Protein AF-A0A9W4DVR1-F1 (afdb_monomer)

Foldseek 3Di:
DPPPPADPPDDPDDDDDDDDDDDDDDDDDDDDPPDPPPPPPPQPDDVLQLQLCRVPVNAQLDDPPPCFGGSNRDRQVLCVVLPVVVAPNHRSNGDSLSNVVSVLSSCVPPNPSSNVPSCVVVVRDDLQFRKDQDADPDALQVVCVVLVADVGSVVQCVQCCVQQPDDRRPDDGSGMTGGD

Solvent-accessible surface area (backbone atoms only — not comparable to full-atom values): 11093 Å² total; per-residue (Å²): 134,81,78,85,75,60,51,80,93,69,83,85,78,79,84,88,83,82,80,84,87,82,88,80,90,88,86,88,90,78,95,65,90,75,69,80,75,77,72,79,75,76,72,61,85,43,75,65,51,55,43,9,38,64,56,40,73,53,34,37,59,39,68,87,80,79,70,37,22,10,18,74,48,39,37,59,70,54,40,52,76,54,53,34,62,84,72,23,96,46,49,31,74,27,56,66,69,57,44,47,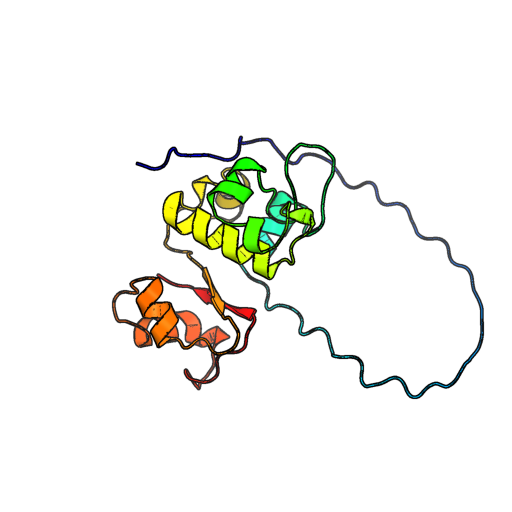56,30,47,47,54,45,36,76,76,57,32,43,64,54,43,63,64,51,24,58,77,70,70,46,82,54,65,80,68,37,60,45,68,37,50,86,88,58,47,53,57,58,52,20,57,77,72,62,25,74,72,33,31,64,43,41,43,66,72,27,34,91,78,53,50,94,48,79,88,60,69,52,60,50,43,68,36,59,48,91

pLDDT: mean 78.14, std 20.46, range [32.34, 98.56]

Organism: NCBI:txid887465

Mean predicted aligned error: 13.41 Å

Secondary structure (DSSP, 8-state):
-----PPP---------PPPP-------------------------HHHHHHHHHHTT-TT---SSSEETTTTEEHHHHHHTTGGGT-SSGGGS-HHHHHHHHHHHHHHHGGGGSTTHHHHHT--SGGG-EEEPPTT--HHHHHHHTT-TTHHHHHHHHHHHHH-S-TT-PPTT-EEE--

Radius of gyration: 19.18 Å; Cα contacts (8 Å, |Δi|>4): 239; chains: 1; bounding box: 43×40×58 Å

Structure (mmCIF, N/CA/C/O backbone):
data_AF-A0A9W4DVR1-F1
#
_entry.id   AF-A0A9W4DVR1-F1
#
loop_
_atom_site.group_PDB
_atom_site.id
_atom_site.type_symbol
_atom_site.label_atom_id
_atom_site.label_alt_id
_atom_site.label_comp_id
_atom_site.label_asym_id
_atom_site.label_entity_id
_atom_site.label_seq_id
_atom_site.pdbx_PDB_ins_code
_atom_site.Cartn_x
_atom_site.Cartn_y
_atom_site.Cartn_z
_atom_site.occupancy
_atom_site.B_iso_or_equiv
_atom_site.auth_seq_id
_atom_site.auth_comp_id
_atom_site.auth_asym_id
_atom_site.auth_atom_id
_atom_site.pdbx_PDB_model_num
ATOM 1 N N . MET A 1 1 ? 13.516 -1.633 18.749 1.00 35.53 1 MET A N 1
ATOM 2 C CA . MET A 1 1 ? 13.546 -0.635 17.660 1.00 35.53 1 MET A CA 1
ATOM 3 C C . MET A 1 1 ? 13.962 -1.368 16.401 1.00 35.53 1 MET A C 1
ATOM 5 O O . MET A 1 1 ? 15.109 -1.786 16.324 1.00 35.53 1 MET A O 1
ATOM 9 N N . LEU A 1 2 ? 13.028 -1.629 15.485 1.00 41.34 2 LEU A N 1
ATOM 10 C CA . LEU A 1 2 ? 13.387 -2.109 14.149 1.00 41.34 2 LEU A CA 1
ATOM 11 C C . LEU A 1 2 ? 14.105 -0.961 13.424 1.00 41.34 2 LEU A C 1
ATOM 13 O O . LEU A 1 2 ? 13.645 0.178 13.540 1.00 41.34 2 LEU A O 1
ATOM 17 N N . PRO A 1 3 ? 15.239 -1.206 12.748 1.00 38.53 3 PRO A N 1
ATOM 18 C CA . PRO A 1 3 ? 15.906 -0.158 11.991 1.00 38.53 3 PRO A CA 1
ATOM 19 C C . PRO A 1 3 ? 14.955 0.361 10.909 1.00 38.53 3 PRO A C 1
ATOM 21 O O . PRO A 1 3 ? 14.265 -0.418 10.249 1.00 38.53 3 PRO A O 1
ATOM 24 N N . LEU A 1 4 ? 14.913 1.683 10.744 1.00 46.81 4 LEU A N 1
ATOM 25 C CA . LEU A 1 4 ? 14.188 2.329 9.659 1.00 46.81 4 LEU A CA 1
ATOM 26 C C . LEU A 1 4 ? 14.896 1.965 8.349 1.00 46.81 4 LEU A C 1
ATOM 28 O O . LEU A 1 4 ? 15.866 2.605 7.951 1.00 46.81 4 LEU A O 1
ATOM 32 N N . VAL A 1 5 ? 14.457 0.884 7.713 1.00 54.38 5 VAL A N 1
ATOM 33 C CA . VAL A 1 5 ? 14.892 0.542 6.362 1.00 54.38 5 VAL A CA 1
ATOM 34 C C . VAL A 1 5 ? 14.049 1.367 5.401 1.00 54.38 5 VAL A C 1
ATOM 36 O O . VAL A 1 5 ? 13.049 0.889 4.869 1.00 54.38 5 VAL A O 1
ATOM 39 N N . THR A 1 6 ? 14.407 2.641 5.263 1.00 52.16 6 THR A N 1
ATOM 40 C CA . THR A 1 6 ? 13.830 3.518 4.246 1.00 52.16 6 THR A CA 1
ATOM 41 C C . THR A 1 6 ? 14.304 3.019 2.887 1.00 52.16 6 THR A C 1
ATOM 43 O O . THR A 1 6 ? 15.507 2.828 2.691 1.00 52.16 6 THR A O 1
ATOM 46 N N . GLN A 1 7 ? 13.385 2.812 1.945 1.00 56.50 7 GLN A N 1
ATOM 47 C CA . GLN A 1 7 ? 13.778 2.635 0.549 1.00 56.50 7 GLN A CA 1
ATOM 48 C C . GLN A 1 7 ? 14.610 3.860 0.129 1.00 56.50 7 GLN A C 1
ATOM 50 O O . GLN A 1 7 ? 14.207 4.991 0.426 1.00 56.50 7 GLN A O 1
ATOM 55 N N . PRO A 1 8 ? 15.790 3.683 -0.494 1.00 48.94 8 PRO A N 1
ATOM 56 C CA . PRO A 1 8 ? 16.558 4.825 -0.961 1.00 48.94 8 PRO A CA 1
ATOM 57 C C . PRO A 1 8 ? 15.700 5.622 -1.949 1.00 48.94 8 PRO A C 1
ATOM 59 O O . PRO A 1 8 ? 15.101 5.056 -2.860 1.00 48.94 8 PRO A O 1
ATOM 62 N N . ALA A 1 9 ? 15.597 6.932 -1.729 1.00 44.50 9 ALA A N 1
ATOM 63 C CA . ALA A 1 9 ? 14.805 7.820 -2.567 1.00 44.50 9 ALA A CA 1
ATOM 64 C C . ALA A 1 9 ? 15.509 8.021 -3.919 1.00 44.50 9 ALA A C 1
ATOM 66 O O . ALA A 1 9 ? 16.243 8.991 -4.084 1.00 44.50 9 ALA A O 1
ATOM 67 N N . GLU A 1 10 ? 15.298 7.117 -4.874 1.00 47.66 10 GLU A N 1
ATOM 68 C CA . GLU A 1 10 ? 15.797 7.268 -6.243 1.00 47.66 10 GLU A CA 1
ATOM 69 C C . GLU A 1 10 ? 14.628 7.519 -7.209 1.00 47.66 10 GLU A C 1
ATOM 71 O O . GLU A 1 10 ? 13.599 6.847 -7.178 1.00 47.66 10 GLU A O 1
ATOM 76 N N . ALA A 1 11 ? 14.776 8.542 -8.052 1.00 42.50 11 ALA A N 1
ATOM 77 C CA . ALA A 1 11 ? 13.745 9.039 -8.950 1.00 42.50 11 ALA A CA 1
ATOM 78 C C . ALA A 1 11 ? 13.495 8.082 -10.126 1.00 42.50 11 ALA A C 1
ATOM 80 O O . ALA A 1 11 ? 14.367 7.890 -10.974 1.00 42.50 11 ALA A O 1
ATOM 81 N N . ALA A 1 12 ? 12.269 7.569 -10.251 1.00 42.66 12 ALA A N 1
ATOM 82 C CA . ALA A 1 12 ? 11.789 6.964 -11.489 1.00 42.66 12 ALA A CA 1
ATOM 83 C C . ALA A 1 12 ? 11.695 8.041 -12.592 1.00 42.66 12 ALA A C 1
ATOM 85 O O . ALA A 1 12 ? 10.673 8.704 -12.771 1.00 42.66 12 ALA A O 1
ATOM 86 N N . GLN A 1 13 ? 12.791 8.255 -13.321 1.00 41.94 13 GLN A N 1
ATOM 87 C CA . GLN A 1 13 ? 12.807 9.001 -14.576 1.00 41.94 13 GLN A CA 1
ATOM 88 C C . GLN A 1 13 ? 13.049 8.030 -15.726 1.00 41.94 13 GLN A C 1
ATOM 90 O O . GLN A 1 13 ? 14.135 7.466 -15.829 1.00 41.94 13 GLN A O 1
ATOM 95 N N . SER A 1 14 ? 12.067 7.884 -16.620 1.00 41.88 14 SER A N 1
ATOM 96 C CA . SER A 1 14 ? 12.286 7.689 -18.060 1.00 41.88 14 SER A CA 1
ATOM 97 C C . SER A 1 14 ? 10.977 7.874 -18.830 1.00 41.88 14 SER A C 1
ATOM 99 O O . SER A 1 14 ? 9.953 7.271 -18.530 1.00 41.88 14 SER A O 1
ATOM 101 N N . THR A 1 15 ? 11.022 8.758 -19.822 1.00 39.31 15 THR A N 1
ATOM 102 C CA . THR A 1 15 ? 9.935 9.108 -20.744 1.00 39.31 15 THR A CA 1
ATOM 103 C C . THR A 1 15 ? 9.512 7.926 -21.628 1.00 39.31 15 THR A C 1
ATOM 105 O O . THR A 1 15 ? 10.394 7.256 -22.170 1.00 39.31 15 THR A O 1
ATOM 108 N N . PRO A 1 16 ? 8.209 7.706 -21.889 1.00 41.56 16 PRO A N 1
ATOM 109 C CA . PRO A 1 16 ? 7.776 6.670 -22.820 1.00 41.56 16 PRO A CA 1
ATOM 110 C C . PRO A 1 16 ? 7.876 7.141 -24.281 1.00 41.56 16 PRO A C 1
ATOM 112 O O . PRO A 1 16 ? 7.116 8.000 -24.730 1.00 41.56 16 PRO A O 1
ATOM 115 N N . THR A 1 17 ? 8.773 6.524 -25.055 1.00 36.34 17 THR A N 1
ATOM 116 C CA . THR A 1 17 ? 8.715 6.535 -26.527 1.00 36.34 17 THR A CA 1
ATOM 117 C C . THR A 1 17 ? 7.846 5.365 -26.982 1.00 36.34 17 THR A C 1
ATOM 119 O O . THR A 1 17 ? 8.200 4.204 -26.799 1.00 36.34 17 THR A O 1
ATOM 122 N N . ARG A 1 18 ? 6.691 5.674 -27.575 1.00 42.16 18 ARG A N 1
ATOM 123 C CA . ARG A 1 18 ? 5.733 4.699 -28.117 1.00 42.16 18 ARG A CA 1
ATOM 124 C C . ARG A 1 18 ? 6.206 4.157 -29.475 1.00 42.16 18 ARG A C 1
ATOM 126 O O . ARG A 1 18 ? 6.346 4.967 -30.392 1.00 42.16 18 ARG A O 1
ATOM 133 N N . PRO A 1 19 ? 6.316 2.835 -29.692 1.00 40.38 19 PRO A N 1
ATOM 134 C CA . PRO A 1 19 ? 6.272 2.279 -31.035 1.00 40.38 19 PRO A CA 1
ATOM 135 C C . PRO A 1 19 ? 4.824 1.975 -31.447 1.00 40.38 19 PRO A C 1
ATOM 137 O O . PRO A 1 19 ? 4.012 1.484 -30.663 1.00 40.38 19 PRO A O 1
ATOM 140 N N . ALA A 1 20 ? 4.498 2.312 -32.693 1.00 37.62 20 ALA A N 1
ATOM 141 C CA . ALA A 1 20 ? 3.241 1.980 -33.348 1.00 37.62 20 ALA A CA 1
ATOM 142 C C . ALA A 1 20 ? 3.206 0.488 -33.725 1.00 37.62 20 ALA A C 1
ATOM 144 O O . ALA A 1 20 ? 4.184 -0.046 -34.244 1.00 37.62 20 ALA A O 1
ATOM 145 N N . ALA A 1 21 ? 2.072 -0.168 -33.477 1.00 36.78 21 ALA A N 1
ATOM 146 C CA . ALA A 1 21 ? 1.815 -1.546 -33.881 1.00 36.78 21 ALA A CA 1
ATOM 147 C C . ALA A 1 21 ? 1.525 -1.639 -35.391 1.00 36.78 21 ALA A C 1
ATOM 149 O O . ALA A 1 21 ? 0.782 -0.821 -35.934 1.00 36.78 21 ALA A O 1
ATOM 150 N N . ALA A 1 22 ? 2.077 -2.663 -36.046 1.00 38.16 22 ALA A N 1
ATOM 151 C CA . ALA A 1 22 ? 1.727 -3.073 -37.403 1.00 38.16 22 ALA A CA 1
ATOM 152 C C . ALA A 1 22 ? 0.888 -4.364 -37.362 1.00 38.16 22 ALA A C 1
ATOM 154 O O . ALA A 1 22 ? 1.165 -5.276 -36.585 1.00 38.16 22 ALA A O 1
ATOM 155 N N . HIS A 1 23 ? -0.147 -4.414 -38.200 1.00 42.47 23 HIS A N 1
ATOM 156 C CA . HIS A 1 23 ? -1.072 -5.535 -38.376 1.00 42.47 23 HIS A CA 1
ATOM 157 C C . HIS A 1 23 ? -0.482 -6.668 -39.234 1.00 42.47 23 HIS A C 1
ATOM 159 O O . HIS A 1 23 ? 0.167 -6.372 -40.233 1.00 42.47 23 HIS A O 1
ATOM 165 N N . ALA A 1 24 ? -0.853 -7.928 -38.944 1.00 34.56 24 ALA A N 1
ATOM 166 C CA . ALA A 1 24 ? -1.237 -8.937 -39.950 1.00 34.56 24 ALA A CA 1
ATOM 167 C C . ALA A 1 24 ? -1.895 -10.200 -39.325 1.00 34.56 24 ALA A C 1
ATOM 169 O O . ALA A 1 24 ? -1.304 -10.852 -38.472 1.00 34.56 24 ALA A O 1
ATOM 170 N N . ALA A 1 25 ? -3.138 -10.474 -39.764 1.00 40.16 25 ALA A N 1
ATOM 171 C CA . ALA A 1 25 ? -3.804 -11.742 -40.166 1.00 40.16 25 ALA A CA 1
ATOM 172 C C . ALA A 1 25 ? -3.037 -13.096 -40.055 1.00 40.16 25 ALA A C 1
ATOM 174 O O . ALA A 1 25 ? -1.828 -13.103 -40.228 1.00 40.16 25 ALA A O 1
ATOM 175 N N . LEU A 1 26 ? -3.606 -14.316 -39.932 1.00 40.84 26 LEU A N 1
ATOM 176 C CA . LEU A 1 26 ? -4.943 -14.940 -40.103 1.00 40.84 26 LEU A CA 1
ATOM 177 C C . LEU A 1 26 ? -4.865 -16.408 -39.574 1.00 40.84 26 LEU A C 1
ATOM 179 O O . LEU A 1 26 ? -3.810 -17.026 -39.696 1.00 40.84 26 LEU A O 1
ATOM 183 N N . GLY A 1 27 ? -5.974 -17.006 -39.107 1.00 32.34 27 GLY A N 1
ATOM 184 C CA . GLY A 1 27 ? -6.109 -18.465 -38.893 1.00 32.34 27 GLY A CA 1
ATOM 185 C C . GLY A 1 27 ? -7.443 -18.878 -38.236 1.00 32.34 27 GLY A C 1
ATOM 186 O O . GLY A 1 27 ? -7.766 -18.377 -37.165 1.00 32.34 27 GLY A O 1
ATOM 187 N N . SER A 1 28 ? -8.235 -19.735 -38.900 1.00 49.28 28 SER A N 1
ATOM 188 C CA . SER A 1 28 ? -9.628 -20.129 -38.557 1.00 49.28 28 SER A CA 1
ATOM 189 C C . SER A 1 28 ? -9.729 -21.455 -37.744 1.00 49.28 28 SER A C 1
ATOM 191 O O . SER A 1 28 ? -8.699 -21.935 -37.278 1.00 49.28 28 SER A O 1
ATOM 193 N N . PRO A 1 29 ? -10.929 -22.030 -37.473 1.00 51.22 29 PRO A N 1
ATOM 194 C CA . PRO A 1 29 ? -11.464 -22.201 -36.123 1.00 51.22 29 PRO A CA 1
ATOM 195 C C . PRO A 1 29 ? -11.405 -23.652 -35.609 1.00 51.22 29 PRO A C 1
ATOM 197 O O . PRO A 1 29 ? -11.616 -24.610 -36.349 1.00 51.22 29 PRO A O 1
ATOM 200 N N . GLY A 1 30 ? -11.180 -23.808 -34.306 1.00 37.75 30 GLY A N 1
ATOM 201 C CA . GLY A 1 30 ? -11.389 -25.063 -33.589 1.00 37.75 30 GLY A CA 1
ATOM 202 C C . GLY A 1 30 ? -12.373 -24.831 -32.453 1.00 37.75 30 GLY A C 1
ATOM 203 O O . GLY A 1 30 ? -12.003 -24.252 -31.434 1.00 37.75 30 GLY A O 1
ATOM 204 N N . GLU A 1 31 ? -13.618 -25.259 -32.651 1.00 41.38 31 GLU A N 1
ATOM 205 C CA . GLU A 1 31 ? -14.658 -25.298 -31.625 1.00 41.38 31 GLU A CA 1
ATOM 206 C C . GLU A 1 31 ? -14.210 -26.205 -30.463 1.00 41.38 31 GLU A C 1
ATOM 208 O O . GLU A 1 31 ? -14.167 -27.429 -30.580 1.00 41.38 31 GLU A O 1
ATOM 213 N N . TYR A 1 32 ? -13.918 -25.596 -29.317 1.00 46.91 32 TYR A N 1
ATOM 214 C CA . TYR A 1 32 ? -13.955 -26.234 -28.004 1.00 46.91 32 TYR A CA 1
ATOM 215 C C . TYR A 1 32 ? -14.967 -25.441 -27.173 1.00 46.91 32 TYR A C 1
ATOM 217 O O . TYR A 1 32 ? -14.973 -24.210 -27.282 1.00 46.91 32 TYR A O 1
ATOM 225 N N . PRO A 1 33 ? -15.824 -26.069 -26.345 1.00 45.69 33 PRO A N 1
ATOM 226 C CA . PRO A 1 33 ? -16.663 -25.309 -25.435 1.00 45.69 33 PRO A CA 1
ATOM 227 C C . PRO A 1 33 ? -15.727 -24.631 -24.436 1.00 45.69 33 PRO A C 1
ATOM 229 O O . PRO A 1 33 ? -15.205 -25.263 -23.517 1.00 45.69 33 PRO A O 1
ATOM 232 N N . ALA A 1 34 ? -15.456 -23.349 -24.672 1.00 53.19 34 ALA A N 1
ATOM 233 C CA . ALA A 1 34 ? -14.703 -22.515 -23.763 1.00 53.19 34 ALA A CA 1
ATOM 234 C C . ALA A 1 34 ? -15.471 -22.499 -22.442 1.00 53.19 34 ALA A C 1
ATOM 236 O O . ALA A 1 34 ? -16.552 -21.913 -22.339 1.00 53.19 34 ALA A O 1
ATOM 237 N N . GLY A 1 35 ? -14.921 -23.200 -21.446 1.00 46.41 35 GLY A N 1
ATOM 238 C CA . GLY A 1 35 ? -15.326 -23.048 -20.060 1.00 46.41 35 GLY A CA 1
ATOM 239 C C . GLY A 1 35 ? -15.399 -21.558 -19.756 1.00 46.41 35 GLY A C 1
ATOM 240 O O . GLY A 1 35 ? -14.523 -20.803 -20.181 1.00 46.41 35 GLY A O 1
ATOM 241 N N . ALA A 1 36 ? -16.494 -21.149 -19.113 1.00 54.56 36 ALA A N 1
ATOM 242 C CA . ALA A 1 36 ? -16.789 -19.764 -18.794 1.00 54.56 36 ALA A CA 1
ATOM 243 C C . ALA A 1 36 ? -15.508 -19.048 -18.358 1.00 54.56 36 ALA A C 1
ATOM 245 O O . ALA A 1 36 ? -14.928 -19.391 -17.326 1.00 54.56 36 ALA A O 1
ATOM 246 N N . ALA A 1 37 ? -15.047 -18.098 -19.177 1.00 52.56 37 ALA A N 1
ATOM 247 C CA . ALA A 1 37 ? -13.935 -17.245 -18.812 1.00 52.56 37 ALA A CA 1
ATOM 248 C C . ALA A 1 37 ? -14.298 -16.626 -17.464 1.00 52.56 37 ALA A C 1
ATOM 250 O O . ALA A 1 37 ? -15.280 -15.881 -17.371 1.00 52.56 37 ALA A O 1
ATOM 251 N N . ALA A 1 38 ? -13.551 -16.987 -16.418 1.00 52.69 38 ALA A N 1
ATOM 252 C CA . ALA A 1 38 ? -13.606 -16.273 -15.160 1.00 52.69 38 ALA A CA 1
ATOM 253 C C . ALA A 1 38 ? -13.378 -14.809 -15.522 1.00 52.69 38 ALA A C 1
ATOM 255 O O . ALA A 1 38 ? -12.302 -14.441 -15.999 1.00 52.69 38 ALA A O 1
ATOM 256 N N . ARG A 1 39 ? -14.430 -13.990 -15.419 1.00 45.28 39 ARG A N 1
ATOM 257 C CA . ARG A 1 39 ? -14.275 -12.559 -15.632 1.00 45.28 39 ARG A CA 1
ATOM 258 C C . ARG A 1 39 ? -13.248 -12.110 -14.611 1.00 45.28 39 ARG A C 1
ATOM 260 O O . ARG A 1 39 ? -13.460 -12.319 -13.418 1.00 45.28 39 ARG A O 1
ATOM 267 N N . ALA A 1 40 ? -12.137 -11.550 -15.082 1.00 49.22 40 ALA A N 1
ATOM 268 C CA . ALA A 1 40 ? -11.241 -10.817 -14.213 1.00 49.22 40 ALA A CA 1
ATOM 269 C C . ALA A 1 40 ? -12.110 -9.774 -13.508 1.00 49.22 40 ALA A C 1
ATOM 271 O O . ALA A 1 40 ? -12.672 -8.891 -14.159 1.00 49.22 40 ALA A O 1
ATOM 272 N N . VAL A 1 41 ? -12.323 -9.953 -12.206 1.00 46.41 41 VAL A N 1
ATOM 273 C CA . VAL A 1 41 ? -12.916 -8.907 -11.384 1.00 46.41 41 VAL A CA 1
ATOM 274 C C . VAL A 1 41 ? -11.896 -7.785 -11.436 1.00 46.41 41 VAL A C 1
ATOM 276 O O . VAL A 1 41 ? -10.773 -7.947 -10.956 1.00 46.41 41 VAL A O 1
ATOM 279 N N . GLU A 1 42 ? -12.242 -6.705 -12.129 1.00 50.44 42 GLU A N 1
ATOM 280 C CA . GLU A 1 42 ? -11.415 -5.509 -12.163 1.00 50.44 42 GLU A CA 1
ATOM 281 C C . GLU A 1 42 ? -11.209 -5.087 -10.707 1.00 50.44 42 GLU A C 1
ATOM 283 O O . GLU A 1 42 ? -12.178 -4.902 -9.965 1.00 50.44 42 GLU A O 1
ATOM 288 N N . ARG A 1 43 ? -9.948 -5.054 -10.260 1.00 57.88 43 ARG A N 1
ATOM 289 C CA . ARG A 1 43 ? -9.617 -4.598 -8.910 1.00 57.88 43 ARG A CA 1
ATOM 290 C C . ARG A 1 43 ? -10.233 -3.213 -8.750 1.00 57.88 43 ARG A C 1
ATOM 292 O O . ARG A 1 43 ? -10.006 -2.344 -9.591 1.00 57.88 43 ARG A O 1
ATOM 299 N N . VAL A 1 44 ? -10.989 -3.000 -7.675 1.00 57.62 44 VAL A N 1
ATOM 300 C CA . VAL A 1 44 ? -11.428 -1.651 -7.319 1.00 57.62 44 VAL A CA 1
ATOM 301 C C . VAL A 1 44 ? -10.169 -0.823 -7.089 1.00 57.62 44 VAL A C 1
ATOM 303 O O . VAL A 1 44 ? -9.386 -1.133 -6.192 1.00 57.62 44 VAL A O 1
ATOM 306 N N . ARG A 1 45 ? -9.957 0.186 -7.942 1.00 71.31 45 ARG A N 1
ATOM 307 C CA . ARG A 1 45 ? -8.779 1.053 -7.885 1.00 71.31 45 ARG A CA 1
ATOM 308 C C . ARG A 1 45 ? -8.626 1.626 -6.477 1.00 71.31 45 ARG A C 1
ATOM 310 O O . ARG A 1 45 ? -9.580 2.130 -5.889 1.00 71.31 45 ARG A O 1
ATOM 317 N N . SER A 1 46 ? -7.411 1.549 -5.968 1.00 79.38 46 SER A N 1
ATOM 318 C CA . SER A 1 46 ? -7.018 1.922 -4.618 1.00 79.38 46 SER A CA 1
ATOM 319 C C . SER A 1 46 ? -5.916 2.978 -4.645 1.00 79.38 46 SER A C 1
ATOM 321 O O . SER A 1 46 ? -5.293 3.216 -5.680 1.00 79.38 46 SER A O 1
ATOM 323 N N . VAL A 1 47 ? -5.607 3.568 -3.487 1.00 85.44 47 VAL A N 1
ATOM 324 C CA . VAL A 1 47 ? -4.436 4.453 -3.338 1.00 85.44 47 VAL A CA 1
ATOM 325 C C . VAL A 1 47 ? -3.130 3.753 -3.736 1.00 85.44 47 VAL A C 1
ATOM 327 O O . VAL A 1 47 ? -2.209 4.396 -4.232 1.00 85.44 47 VAL A O 1
ATOM 330 N N . TRP A 1 48 ? -3.058 2.427 -3.586 1.00 89.56 48 TRP A N 1
ATOM 331 C CA . TRP A 1 48 ? -1.908 1.638 -4.016 1.00 89.56 48 TRP A CA 1
ATOM 332 C C . TRP A 1 48 ? -1.786 1.549 -5.532 1.00 89.56 48 TRP A C 1
ATOM 334 O O . TRP A 1 48 ? -0.671 1.496 -6.034 1.00 89.56 48 TRP A O 1
ATOM 344 N N . ASP A 1 49 ? -2.897 1.576 -6.268 1.00 89.31 49 ASP A N 1
ATOM 345 C CA . ASP A 1 49 ? -2.861 1.644 -7.729 1.00 89.31 49 ASP A CA 1
ATOM 346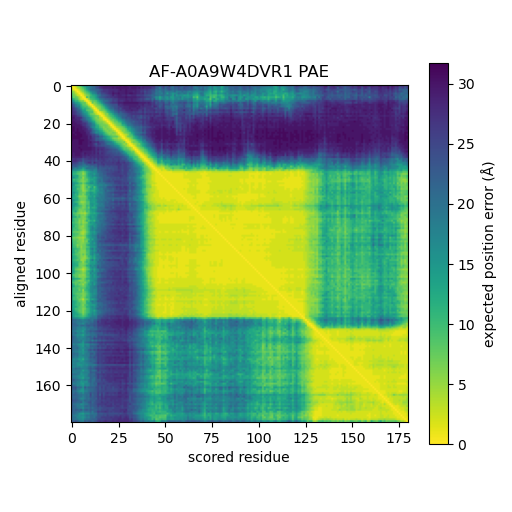 C C . ASP A 1 49 ? -2.379 3.023 -8.195 1.00 89.31 49 ASP A C 1
ATOM 348 O O . ASP A 1 49 ? -1.602 3.116 -9.141 1.00 89.31 49 ASP A O 1
ATOM 352 N N . ASP A 1 50 ? -2.761 4.097 -7.498 1.00 90.44 50 ASP A N 1
ATOM 353 C CA . ASP A 1 50 ? -2.235 5.442 -7.766 1.00 90.44 50 ASP A CA 1
ATOM 354 C C . ASP A 1 50 ? -0.742 5.551 -7.431 1.00 90.44 50 ASP A C 1
ATOM 356 O O . ASP A 1 50 ? 0.027 6.161 -8.182 1.00 90.44 50 ASP A O 1
ATOM 360 N N . LEU A 1 51 ? -0.313 4.910 -6.340 1.00 93.19 51 LEU A N 1
ATOM 361 C CA . LEU A 1 51 ? 1.097 4.799 -5.984 1.00 93.19 51 LEU A CA 1
ATOM 362 C C . LEU A 1 51 ? 1.859 3.963 -7.015 1.00 93.19 51 LEU A C 1
ATOM 364 O O . LEU A 1 51 ? 2.903 4.398 -7.481 1.00 93.19 51 LEU A O 1
ATOM 368 N N . ALA A 1 52 ? 1.317 2.832 -7.466 1.00 95.56 52 ALA A N 1
ATOM 369 C CA . ALA A 1 52 ? 1.937 2.020 -8.508 1.00 95.56 52 ALA A CA 1
ATOM 370 C C . ALA A 1 52 ? 2.018 2.767 -9.847 1.00 95.56 52 ALA A C 1
ATOM 372 O O . ALA A 1 52 ? 3.046 2.740 -10.518 1.00 95.56 52 ALA A O 1
ATOM 373 N N . MET A 1 53 ? 0.985 3.524 -10.223 1.00 94.75 53 MET A N 1
ATOM 374 C CA . MET A 1 53 ? 1.058 4.421 -11.382 1.00 94.75 53 MET A CA 1
ATOM 375 C C . MET A 1 53 ? 2.178 5.455 -11.238 1.00 94.75 53 MET A C 1
ATOM 377 O O . MET A 1 53 ? 2.839 5.797 -12.218 1.00 94.75 53 MET A O 1
ATOM 381 N N . CYS A 1 54 ? 2.400 5.947 -10.023 1.00 96.00 54 CYS A N 1
ATOM 382 C CA . CYS A 1 54 ? 3.449 6.901 -9.711 1.00 96.00 54 CYS A CA 1
ATOM 383 C C . CYS A 1 54 ? 4.860 6.282 -9.760 1.00 96.00 54 CYS A C 1
ATOM 385 O O . CYS A 1 54 ? 5.768 6.933 -10.278 1.00 96.00 54 CYS A O 1
ATOM 387 N N . GLU A 1 55 ? 5.015 5.063 -9.237 1.00 95.50 55 GLU A N 1
ATOM 388 C CA . GLU A 1 55 ? 6.292 4.371 -9.009 1.00 95.50 55 GLU A CA 1
ATOM 389 C C . GLU A 1 55 ? 6.766 3.551 -10.223 1.00 95.50 55 GLU A C 1
ATOM 391 O O . GLU A 1 55 ? 7.945 3.558 -10.569 1.00 95.50 55 GLU A O 1
ATOM 396 N N . SER A 1 56 ? 5.844 2.870 -10.907 1.00 96.62 56 SER A N 1
ATOM 397 C CA . SER A 1 56 ? 6.132 1.875 -11.955 1.00 96.62 56 SER A CA 1
ATOM 398 C C . SER A 1 56 ? 5.316 2.075 -13.235 1.00 96.62 56 SER A C 1
ATOM 400 O O . SER A 1 56 ? 5.290 1.206 -14.104 1.00 96.62 56 SER A O 1
ATOM 402 N N . SER A 1 57 ? 4.612 3.205 -13.376 1.00 96.19 57 SER A N 1
ATOM 403 C CA . SER A 1 57 ? 3.600 3.394 -14.434 1.00 96.19 57 SER A CA 1
ATOM 404 C C . SER A 1 57 ? 2.494 2.325 -14.417 1.00 96.19 57 SER A C 1
ATOM 406 O O . SER A 1 57 ? 1.865 2.073 -15.444 1.00 96.19 57 SER A O 1
ATOM 408 N N . GLY A 1 58 ? 2.251 1.712 -13.252 1.00 94.44 58 GLY A N 1
ATOM 409 C CA . GLY A 1 58 ? 1.223 0.691 -13.041 1.00 94.44 58 GLY A CA 1
ATOM 410 C C . GLY A 1 58 ? 1.651 -0.727 -13.416 1.00 94.44 58 GLY A C 1
ATOM 411 O O . GLY A 1 58 ? 0.822 -1.637 -13.364 1.00 94.44 58 GLY A O 1
ATOM 412 N N . ASP A 1 59 ? 2.915 -0.941 -13.788 1.00 96.81 59 ASP A N 1
ATOM 413 C CA . ASP A 1 59 ? 3.433 -2.274 -14.080 1.00 96.81 59 ASP A CA 1
ATOM 414 C C . ASP A 1 59 ? 3.832 -2.999 -12.787 1.00 96.81 59 ASP A C 1
ATOM 416 O O . ASP A 1 59 ? 4.928 -2.849 -12.246 1.00 96.81 59 ASP A O 1
ATOM 420 N N . TRP A 1 60 ? 2.918 -3.832 -12.294 1.00 95.75 60 TRP A N 1
ATOM 421 C CA . TRP A 1 60 ? 3.113 -4.614 -11.075 1.00 95.75 60 TRP A CA 1
ATOM 422 C C . TRP A 1 60 ? 4.194 -5.691 -11.170 1.00 95.75 60 TRP A C 1
ATOM 424 O O . TRP A 1 60 ? 4.651 -6.171 -10.132 1.00 95.75 60 TRP A O 1
ATOM 434 N N . HIS A 1 61 ? 4.614 -6.050 -12.380 1.00 97.88 61 HIS A N 1
ATOM 435 C CA . HIS A 1 61 ? 5.631 -7.066 -12.636 1.00 97.88 61 HIS A CA 1
ATOM 436 C C . HIS A 1 61 ? 6.947 -6.455 -13.130 1.00 97.88 61 HIS A C 1
ATOM 438 O O . HIS A 1 61 ? 7.824 -7.176 -13.610 1.00 97.88 61 HIS A O 1
ATOM 444 N N . ILE A 1 62 ? 7.105 -5.133 -12.997 1.00 97.12 62 ILE A N 1
ATOM 445 C CA . ILE A 1 62 ? 8.276 -4.432 -13.501 1.00 97.12 62 ILE A CA 1
ATOM 446 C C . ILE A 1 62 ? 9.564 -4.901 -12.812 1.00 97.12 62 ILE A C 1
ATOM 448 O O . ILE A 1 62 ? 9.653 -5.040 -11.588 1.00 97.12 62 ILE A O 1
ATOM 452 N N . ASN A 1 63 ? 10.587 -5.119 -13.633 1.00 97.31 63 ASN A N 1
ATOM 453 C CA . ASN A 1 63 ? 11.951 -5.393 -13.208 1.00 97.31 63 ASN A CA 1
ATOM 454 C C . ASN A 1 63 ? 12.914 -4.841 -14.265 1.00 97.31 63 ASN A C 1
ATOM 456 O O . ASN A 1 63 ? 13.249 -5.505 -15.244 1.00 97.31 63 ASN A O 1
ATOM 460 N N . THR A 1 64 ? 13.331 -3.590 -14.086 1.00 94.88 64 THR A N 1
ATOM 461 C CA . THR A 1 64 ? 14.229 -2.889 -15.021 1.00 94.88 64 THR A CA 1
ATOM 462 C C . THR A 1 64 ? 15.710 -3.130 -14.727 1.00 94.88 64 THR A C 1
ATOM 464 O O . THR A 1 64 ? 16.568 -2.604 -15.434 1.00 94.88 64 THR A O 1
ATOM 467 N N . GLY A 1 65 ? 16.033 -3.898 -13.680 1.00 93.88 65 GLY A N 1
ATOM 468 C CA . GLY A 1 65 ? 17.402 -4.063 -13.192 1.00 93.88 65 GLY A CA 1
ATOM 469 C C . GLY A 1 65 ? 17.913 -2.902 -12.329 1.00 93.88 65 GLY A C 1
ATOM 470 O O . GLY A 1 65 ? 19.102 -2.858 -12.027 1.00 93.88 65 GLY A O 1
ATOM 471 N N . ASN A 1 66 ? 17.044 -1.984 -11.886 1.00 91.00 66 ASN A N 1
ATOM 472 C CA . ASN A 1 66 ? 17.406 -0.845 -11.029 1.00 91.00 66 ASN A CA 1
ATOM 473 C C . ASN A 1 66 ? 17.423 -1.165 -9.518 1.00 91.00 66 ASN A C 1
ATOM 475 O O . ASN A 1 66 ? 17.383 -0.249 -8.705 1.00 91.00 66 ASN A O 1
ATOM 479 N N . THR A 1 67 ? 17.490 -2.446 -9.135 1.00 92.69 67 THR A N 1
ATOM 480 C CA . THR A 1 67 ? 17.455 -2.972 -7.748 1.00 92.69 67 THR A CA 1
ATOM 481 C C . THR A 1 67 ? 16.125 -2.860 -6.991 1.00 92.69 67 THR A C 1
ATOM 483 O O . THR A 1 67 ? 16.028 -3.379 -5.875 1.00 92.69 67 THR A O 1
ATOM 486 N N . PHE A 1 68 ? 15.101 -2.268 -7.607 1.00 96.31 68 PHE A N 1
ATOM 487 C CA . PHE A 1 68 ? 13.734 -2.225 -7.098 1.00 96.31 68 PHE A CA 1
ATOM 488 C C . PHE A 1 68 ? 12.820 -3.128 -7.927 1.00 96.31 68 PHE A C 1
ATOM 490 O O . PHE A 1 68 ? 13.075 -3.367 -9.109 1.00 96.31 68 PHE A O 1
ATOM 497 N N . TYR A 1 69 ? 11.758 -3.634 -7.302 1.00 98.19 69 TYR A N 1
ATOM 498 C CA . TYR A 1 69 ? 10.924 -4.675 -7.897 1.00 98.19 69 TYR A CA 1
ATOM 499 C C . TYR A 1 69 ? 9.432 -4.393 -7.737 1.00 98.19 69 TYR A C 1
ATOM 501 O O . TYR A 1 69 ? 8.972 -3.995 -6.662 1.00 98.19 69 TYR A O 1
ATOM 509 N N . GLY A 1 70 ? 8.677 -4.701 -8.789 1.00 97.88 70 GLY A N 1
ATOM 510 C CA . GLY A 1 70 ? 7.222 -4.707 -8.783 1.00 97.88 70 GLY A CA 1
ATOM 511 C C . GLY A 1 70 ? 6.582 -3.320 -8.759 1.00 97.88 70 GLY A C 1
ATOM 512 O O . GLY A 1 70 ? 7.245 -2.286 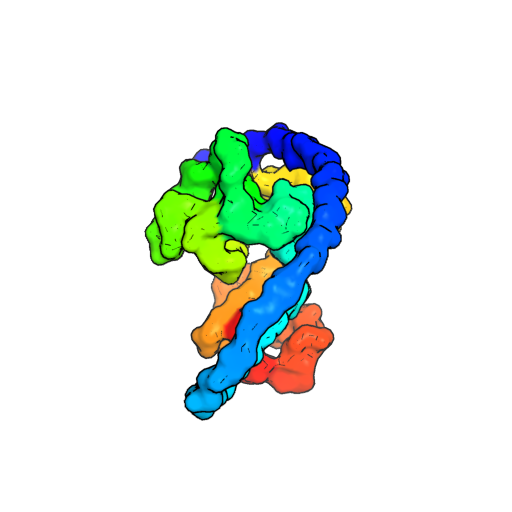-8.829 1.00 97.88 70 GLY A O 1
ATOM 513 N N . GLY A 1 71 ? 5.256 -3.306 -8.648 1.00 97.19 71 GLY A N 1
ATOM 514 C CA . GLY A 1 71 ? 4.442 -2.112 -8.873 1.00 97.19 71 GLY A CA 1
ATOM 515 C C . GLY A 1 71 ? 4.736 -0.975 -7.904 1.00 97.19 71 GLY A C 1
ATOM 516 O O . GLY A 1 71 ? 4.665 0.191 -8.282 1.00 97.19 71 GLY A O 1
ATOM 517 N N . LEU A 1 72 ? 5.107 -1.321 -6.671 1.00 96.81 72 LEU A N 1
ATOM 518 C CA . LEU A 1 72 ? 5.406 -0.377 -5.592 1.00 96.81 72 LEU A CA 1
ATOM 519 C C . LEU A 1 72 ? 6.910 -0.162 -5.388 1.00 96.81 72 LEU A C 1
ATOM 521 O O . LEU A 1 72 ? 7.301 0.349 -4.340 1.00 96.81 72 LEU A O 1
ATOM 525 N N . GLN A 1 73 ? 7.737 -0.582 -6.357 1.00 97.62 73 GLN A N 1
ATOM 526 C CA . GLN A 1 73 ? 9.187 -0.379 -6.370 1.00 97.62 73 GLN A CA 1
ATOM 527 C C . GLN A 1 73 ? 9.859 -0.806 -5.052 1.00 97.62 73 GLN A C 1
ATOM 529 O O . GLN A 1 73 ? 10.567 -0.040 -4.408 1.00 97.62 73 GLN A O 1
ATOM 534 N N . PHE A 1 74 ? 9.655 -2.054 -4.626 1.00 97.19 74 PHE A N 1
ATOM 535 C CA . PHE A 1 74 ? 10.252 -2.555 -3.387 1.00 97.19 74 PHE A CA 1
ATOM 536 C C . PHE A 1 74 ? 11.768 -2.721 -3.486 1.00 97.19 74 PHE A C 1
ATOM 538 O O . PHE A 1 74 ? 12.262 -3.398 -4.387 1.00 97.19 74 PHE A O 1
ATOM 545 N N . TRP A 1 75 ? 12.500 -2.215 -2.488 1.00 95.62 75 TRP A N 1
ATOM 546 C CA . TRP A 1 75 ? 13.879 -2.639 -2.229 1.00 95.62 75 TRP A CA 1
ATOM 547 C C . TRP A 1 75 ? 13.888 -4.055 -1.630 1.00 95.62 75 TRP A C 1
ATOM 549 O O . TRP A 1 75 ? 13.111 -4.343 -0.715 1.00 95.62 75 TRP A O 1
ATOM 559 N N . GLN A 1 76 ? 14.762 -4.941 -2.120 1.00 96.44 76 GLN A N 1
ATOM 560 C CA . GLN A 1 76 ? 14.724 -6.370 -1.770 1.00 96.44 76 GLN A CA 1
ATOM 561 C C . GLN A 1 76 ? 14.801 -6.646 -0.252 1.00 96.44 76 GLN A C 1
ATOM 563 O O . GLN A 1 76 ? 13.946 -7.368 0.256 1.00 96.44 76 GLN A O 1
ATOM 568 N N . PRO A 1 77 ? 15.721 -6.052 0.527 1.00 96.12 77 PRO A N 1
ATOM 569 C CA . PRO A 1 77 ? 15.718 -6.253 1.976 1.00 96.12 77 PRO A CA 1
ATOM 570 C C . PRO A 1 77 ? 14.461 -5.739 2.688 1.00 96.12 77 PRO A C 1
ATOM 572 O O . PRO A 1 77 ? 14.076 -6.319 3.698 1.00 96.12 77 PRO A O 1
ATOM 575 N N . THR A 1 78 ? 13.779 -4.703 2.181 1.00 95.00 78 THR A N 1
ATOM 576 C CA . THR A 1 78 ? 12.472 -4.287 2.727 1.00 95.00 78 THR A CA 1
ATOM 577 C C . THR A 1 78 ? 11.416 -5.358 2.464 1.00 95.00 78 THR A C 1
ATOM 579 O O . THR A 1 78 ? 10.668 -5.709 3.374 1.00 95.00 78 THR A O 1
ATOM 582 N N . TRP A 1 79 ? 11.379 -5.912 1.248 1.00 96.62 79 TRP A N 1
ATOM 583 C CA . TRP A 1 79 ? 10.485 -7.020 0.900 1.00 96.62 79 TRP A CA 1
ATOM 584 C C . TRP A 1 79 ? 10.666 -8.210 1.849 1.00 96.62 79 TRP A C 1
ATOM 586 O O . TRP A 1 79 ? 9.692 -8.734 2.386 1.00 96.62 79 TRP A O 1
ATOM 596 N N . GLU A 1 80 ? 11.913 -8.601 2.107 1.00 96.75 80 GLU A N 1
ATOM 597 C CA . GLU A 1 80 ? 12.237 -9.704 3.015 1.00 96.75 80 GLU A CA 1
ATOM 598 C C . GLU A 1 80 ? 11.877 -9.384 4.469 1.00 96.75 80 GLU A C 1
ATOM 600 O O . GLU A 1 80 ? 11.204 -10.182 5.126 1.00 96.75 80 GLU A O 1
ATOM 605 N N . LEU A 1 81 ? 12.266 -8.200 4.956 1.00 94.31 81 LEU A N 1
ATOM 606 C CA . LEU A 1 81 ? 12.054 -7.772 6.340 1.00 94.31 81 LEU A CA 1
ATOM 607 C C . LEU A 1 81 ? 10.570 -7.731 6.723 1.00 94.31 81 LEU A C 1
ATOM 609 O O . LEU A 1 81 ? 10.216 -8.090 7.843 1.00 94.31 81 LEU A O 1
ATOM 613 N N . PHE A 1 82 ? 9.706 -7.322 5.795 1.00 94.56 82 PHE A N 1
ATOM 614 C CA . PHE A 1 82 ? 8.261 -7.229 6.011 1.00 94.56 82 PHE A CA 1
ATOM 615 C C . PHE A 1 82 ? 7.501 -8.493 5.575 1.00 94.56 82 PHE A C 1
ATOM 617 O O . PHE A 1 82 ? 6.278 -8.488 5.432 1.00 94.56 82 PHE A O 1
ATOM 624 N N . GLY A 1 83 ? 8.216 -9.611 5.409 1.00 92.81 83 GLY A N 1
ATOM 625 C CA . GLY A 1 83 ? 7.621 -10.936 5.252 1.00 92.81 83 GLY A CA 1
ATOM 626 C C . GLY A 1 83 ? 7.144 -11.263 3.841 1.00 92.81 83 GLY A C 1
ATOM 627 O O . GLY A 1 83 ? 6.382 -12.211 3.673 1.00 92.81 83 GLY A O 1
ATOM 628 N N . GLY A 1 84 ? 7.591 -10.534 2.819 1.00 96.19 84 GLY A N 1
ATOM 629 C CA . GLY A 1 84 ? 7.225 -10.775 1.422 1.00 96.19 84 GLY A CA 1
ATOM 630 C C . GLY A 1 84 ? 7.660 -12.140 0.881 1.00 96.19 84 GLY A C 1
ATOM 631 O O . GLY A 1 84 ? 7.008 -12.685 -0.011 1.00 96.19 84 GLY A O 1
ATOM 632 N N . LEU A 1 85 ? 8.674 -12.768 1.489 1.00 97.75 85 LEU A N 1
ATOM 633 C CA . LEU A 1 85 ? 9.122 -14.121 1.132 1.00 97.75 85 LEU A CA 1
ATOM 634 C C . LEU A 1 85 ? 8.049 -15.207 1.313 1.00 97.75 85 LEU A C 1
ATOM 636 O O . LEU A 1 85 ? 8.165 -16.267 0.704 1.00 97.75 85 LEU A O 1
ATOM 640 N N . LYS A 1 86 ? 6.980 -14.952 2.084 1.00 95.94 86 LYS A N 1
ATOM 641 C CA . LYS A 1 86 ? 5.823 -15.863 2.151 1.00 95.94 86 LYS A CA 1
ATOM 642 C C . LYS A 1 86 ? 5.022 -15.915 0.844 1.00 95.94 86 LYS A C 1
ATOM 644 O O . LYS A 1 86 ? 4.263 -16.855 0.635 1.00 95.94 86 LYS A O 1
ATOM 649 N N . TYR A 1 87 ? 5.160 -14.892 -0.001 1.00 95.06 87 TYR A N 1
ATOM 650 C CA . TYR A 1 87 ? 4.448 -14.762 -1.270 1.00 95.06 87 TYR A CA 1
ATOM 651 C C . TYR A 1 87 ? 5.347 -15.079 -2.460 1.00 95.06 87 TYR A C 1
ATOM 653 O O . TYR A 1 87 ? 4.960 -15.865 -3.320 1.00 95.06 87 TYR A O 1
ATOM 661 N N . ALA A 1 88 ? 6.534 -14.471 -2.515 1.00 98.00 88 ALA A N 1
ATOM 662 C CA . ALA A 1 88 ? 7.483 -14.678 -3.600 1.00 98.00 88 ALA A CA 1
ATOM 663 C C . ALA A 1 88 ? 8.906 -14.271 -3.196 1.00 98.00 88 ALA A C 1
ATOM 665 O O . ALA A 1 88 ? 9.108 -13.469 -2.284 1.00 98.00 88 ALA A O 1
ATOM 666 N N . ALA A 1 89 ? 9.905 -14.776 -3.926 1.00 98.25 89 ALA A N 1
ATOM 667 C CA . ALA A 1 89 ? 11.310 -14.441 -3.687 1.00 98.25 89 ALA A CA 1
ATOM 668 C C . ALA A 1 89 ? 11.625 -12.945 -3.894 1.00 98.25 89 ALA A C 1
ATOM 670 O O . ALA A 1 89 ? 12.556 -12.430 -3.284 1.00 98.25 89 ALA A O 1
ATOM 671 N N . ARG A 1 90 ? 10.850 -12.252 -4.735 1.00 98.38 90 ARG A N 1
ATOM 672 C CA . ARG A 1 90 ? 10.936 -10.808 -4.994 1.00 98.38 90 ARG A CA 1
ATOM 673 C C . ARG A 1 90 ? 9.545 -10.236 -5.250 1.00 98.38 90 ARG A C 1
ATOM 675 O O . ARG A 1 90 ? 8.643 -10.983 -5.630 1.00 98.38 90 ARG A O 1
ATOM 682 N N . ALA A 1 91 ? 9.386 -8.925 -5.096 1.00 98.12 91 ALA A N 1
ATOM 683 C CA . ALA A 1 91 ? 8.089 -8.274 -5.259 1.00 98.12 91 ALA A CA 1
ATOM 684 C C . ALA A 1 91 ? 7.521 -8.384 -6.687 1.00 98.12 91 ALA A C 1
ATOM 686 O O . ALA A 1 91 ? 6.332 -8.650 -6.8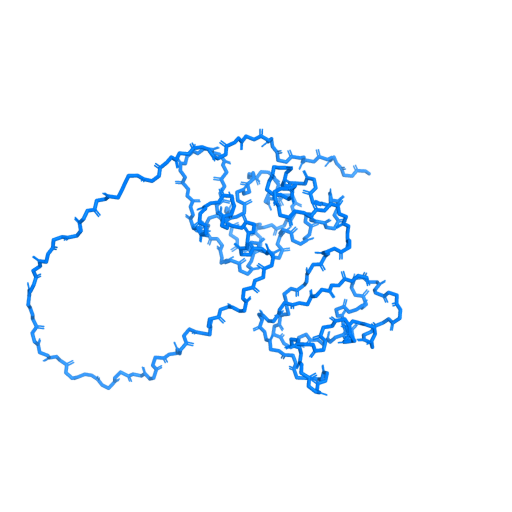24 1.00 98.12 91 ALA A O 1
ATOM 687 N N . ASP A 1 92 ? 8.350 -8.284 -7.738 1.00 98.56 92 ASP A N 1
ATOM 688 C CA . ASP A 1 92 ? 7.939 -8.399 -9.155 1.00 98.56 92 ASP A CA 1
ATOM 689 C C . ASP A 1 92 ? 7.284 -9.750 -9.490 1.00 98.56 92 ASP A C 1
ATOM 691 O O . ASP A 1 92 ? 6.493 -9.864 -10.426 1.00 98.56 92 ASP A O 1
ATOM 695 N N . LEU A 1 93 ? 7.579 -10.777 -8.692 1.00 98.38 93 LEU A N 1
ATOM 696 C CA . LEU A 1 93 ? 7.054 -12.133 -8.840 1.00 98.38 93 LEU A CA 1
ATOM 697 C C . LEU A 1 93 ? 5.757 -12.369 -8.048 1.00 98.38 93 LEU A C 1
ATOM 699 O O . LEU A 1 93 ? 5.140 -13.425 -8.187 1.00 98.38 93 LEU A O 1
ATOM 703 N N . ALA A 1 94 ? 5.349 -11.420 -7.204 1.00 95.88 94 ALA A N 1
ATOM 704 C CA . ALA A 1 94 ? 4.131 -11.498 -6.412 1.00 95.88 94 ALA A CA 1
ATOM 705 C C . ALA A 1 94 ? 2.962 -10.801 -7.120 1.00 95.88 94 ALA A C 1
ATOM 707 O O . ALA A 1 94 ? 3.135 -9.850 -7.883 1.00 95.88 94 ALA A O 1
ATOM 708 N N . THR A 1 95 ? 1.741 -11.245 -6.825 1.00 94.44 95 THR A N 1
ATOM 709 C CA . THR A 1 95 ? 0.527 -10.564 -7.296 1.00 94.44 95 THR A CA 1
ATOM 710 C C . THR A 1 95 ? 0.421 -9.153 -6.696 1.00 94.44 95 THR A C 1
ATOM 712 O O . THR A 1 95 ? 0.936 -8.917 -5.598 1.00 94.44 95 THR A O 1
ATOM 715 N N . PRO A 1 96 ? -0.322 -8.223 -7.325 1.00 91.50 96 PRO A N 1
ATOM 716 C CA . PRO A 1 96 ? -0.494 -6.881 -6.772 1.00 91.50 96 PRO A CA 1
ATOM 717 C C . PRO A 1 96 ? -1.077 -6.885 -5.351 1.00 91.50 96 PRO A C 1
ATOM 719 O O . PRO A 1 96 ? -0.633 -6.133 -4.495 1.00 91.50 96 PRO A O 1
ATOM 722 N N . ALA A 1 97 ? -2.017 -7.793 -5.057 1.00 84.62 97 ALA A N 1
ATOM 723 C CA . ALA A 1 97 ? -2.596 -7.922 -3.716 1.00 84.62 97 ALA A CA 1
ATOM 724 C C . ALA A 1 97 ? -1.555 -8.351 -2.667 1.00 84.62 97 ALA A C 1
ATOM 726 O O . ALA A 1 97 ? -1.561 -7.857 -1.546 1.00 84.62 97 ALA A O 1
ATOM 727 N N . GLN A 1 98 ? -0.632 -9.241 -3.035 1.00 92.38 98 GLN A N 1
ATOM 728 C CA . GLN A 1 98 ? 0.452 -9.667 -2.149 1.00 92.38 98 GLN A CA 1
ATOM 729 C C . GLN A 1 98 ? 1.476 -8.551 -1.928 1.00 92.38 98 GLN A C 1
ATOM 731 O O . GLN A 1 98 ? 1.947 -8.378 -0.806 1.00 92.38 98 GLN A O 1
ATOM 736 N N . GLN A 1 99 ? 1.792 -7.774 -2.969 1.00 95.62 99 GLN A N 1
ATOM 737 C CA . GLN A 1 99 ? 2.650 -6.595 -2.832 1.00 95.62 99 GLN A CA 1
ATOM 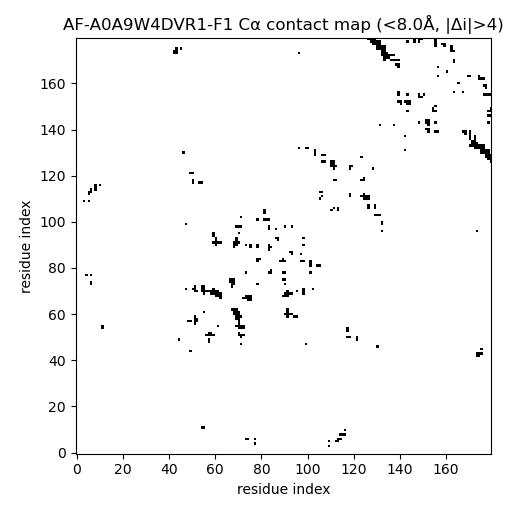738 C C . GLN A 1 99 ? 2.021 -5.548 -1.912 1.00 95.62 99 GLN A C 1
ATOM 740 O O . GLN A 1 99 ? 2.690 -5.052 -1.009 1.00 95.62 99 GLN A O 1
ATOM 745 N N . ILE A 1 100 ? 0.726 -5.280 -2.090 1.00 90.94 100 ILE A N 1
ATOM 746 C CA . ILE A 1 100 ? -0.056 -4.385 -1.234 1.00 90.94 100 ILE A CA 1
ATOM 747 C C . ILE A 1 100 ? -0.050 -4.863 0.219 1.00 90.94 100 ILE A C 1
ATOM 749 O O . ILE A 1 100 ? 0.228 -4.066 1.103 1.00 90.94 100 ILE A O 1
ATOM 753 N N . ALA A 1 101 ? -0.239 -6.157 0.483 1.00 84.94 101 ALA A N 1
ATOM 754 C CA . ALA A 1 101 ? -0.202 -6.679 1.851 1.00 84.94 101 ALA A CA 1
ATOM 755 C C . ALA A 1 101 ? 1.154 -6.436 2.552 1.00 84.94 101 ALA A C 1
ATOM 757 O O . ALA A 1 101 ? 1.200 -6.165 3.750 1.00 84.94 101 ALA A O 1
ATOM 758 N N . VAL A 1 102 ? 2.274 -6.516 1.821 1.00 92.81 102 VAL A N 1
ATOM 759 C CA . VAL A 1 102 ? 3.599 -6.161 2.367 1.00 92.81 102 VAL A CA 1
ATOM 760 C C . VAL A 1 102 ? 3.731 -4.646 2.529 1.00 92.81 102 VAL A C 1
ATOM 762 O O . VAL A 1 102 ? 4.291 -4.176 3.517 1.00 92.81 102 VAL A O 1
ATOM 765 N N . ALA A 1 103 ? 3.191 -3.871 1.589 1.00 92.56 103 ALA A N 1
ATOM 766 C CA . ALA A 1 103 ? 3.234 -2.414 1.625 1.00 92.56 103 ALA A CA 1
ATOM 767 C C . ALA A 1 103 ? 2.430 -1.841 2.796 1.00 92.56 103 ALA A C 1
ATOM 769 O O . ALA A 1 103 ? 2.893 -0.922 3.461 1.00 92.56 103 ALA A O 1
ATOM 770 N N . GLU A 1 104 ? 1.279 -2.430 3.108 1.00 86.88 104 GLU A N 1
ATOM 771 C CA . GLU A 1 104 ? 0.478 -2.105 4.285 1.00 86.88 104 GLU A CA 1
ATOM 772 C C . GLU A 1 104 ? 1.266 -2.375 5.576 1.00 86.88 104 GLU A C 1
ATOM 774 O O . GLU A 1 104 ? 1.282 -1.526 6.467 1.00 86.88 104 GLU A O 1
ATOM 779 N N . ALA A 1 105 ? 2.012 -3.484 5.656 1.00 85.56 105 ALA A N 1
ATOM 780 C CA . ALA A 1 105 ? 2.888 -3.762 6.798 1.00 85.56 105 ALA A CA 1
ATOM 781 C C . ALA A 1 105 ? 4.032 -2.735 6.929 1.00 85.56 105 ALA A C 1
ATOM 783 O O . ALA A 1 105 ? 4.338 -2.286 8.035 1.00 85.56 105 ALA A O 1
ATOM 784 N N . VAL A 1 106 ? 4.637 -2.316 5.811 1.00 90.69 106 VAL A N 1
ATOM 785 C CA . VAL A 1 106 ? 5.621 -1.217 5.790 1.00 90.69 106 VAL A CA 1
ATOM 786 C C . VAL A 1 106 ? 4.984 0.082 6.272 1.00 90.69 106 VAL A C 1
ATOM 788 O O . VAL A 1 106 ? 5.553 0.768 7.122 1.00 90.69 106 VAL A O 1
ATOM 791 N N . LEU A 1 107 ? 3.787 0.395 5.779 1.00 86.00 107 LEU A N 1
ATOM 792 C CA . LEU A 1 107 ? 3.054 1.613 6.097 1.00 86.00 107 LEU A CA 1
ATOM 793 C C . LEU A 1 107 ? 2.705 1.705 7.590 1.00 86.00 107 LEU A C 1
ATOM 795 O O . LEU A 1 107 ? 2.797 2.787 8.164 1.00 86.00 107 LEU A O 1
ATOM 799 N N . GLN A 1 108 ? 2.388 0.584 8.246 1.00 79.38 108 GLN A N 1
ATOM 800 C CA . GLN A 1 108 ? 2.168 0.544 9.699 1.00 79.38 108 GLN A CA 1
ATOM 801 C C . GLN A 1 108 ? 3.403 0.963 10.506 1.00 79.38 108 GLN A C 1
ATOM 803 O O . GLN A 1 108 ? 3.273 1.584 11.558 1.00 79.38 108 GLN A O 1
ATOM 808 N N . VAL A 1 109 ? 4.605 0.631 10.029 1.00 81.69 109 VAL A N 1
ATOM 809 C CA . VAL A 1 109 ? 5.852 0.858 10.776 1.00 81.69 109 VAL A CA 1
ATOM 810 C C . VAL A 1 109 ? 6.525 2.173 10.395 1.00 81.69 109 VAL A C 1
ATOM 812 O O . VAL A 1 109 ? 7.096 2.847 11.250 1.00 81.69 109 VAL A O 1
ATOM 815 N N . GLN A 1 110 ? 6.497 2.525 9.113 1.00 83.31 110 GLN A N 1
ATOM 816 C CA . GLN A 1 110 ? 7.268 3.637 8.551 1.00 83.31 110 GLN A CA 1
ATOM 817 C C . GLN A 1 110 ? 6.388 4.804 8.086 1.00 83.31 110 GLN A C 1
ATOM 819 O O . GLN A 1 110 ? 6.904 5.887 7.799 1.00 83.31 110 GLN A O 1
ATOM 824 N N . GLY A 1 111 ? 5.072 4.597 7.992 1.00 85.81 111 GLY A N 1
ATOM 825 C CA . GLY A 1 111 ? 4.164 5.535 7.345 1.00 85.81 111 GLY A CA 1
ATOM 826 C C . GLY A 1 111 ? 4.493 5.730 5.862 1.00 85.81 111 GLY A C 1
ATOM 827 O O . GLY A 1 111 ? 5.296 5.015 5.259 1.00 85.81 111 GLY A O 1
ATOM 828 N N . TRP A 1 112 ? 3.874 6.741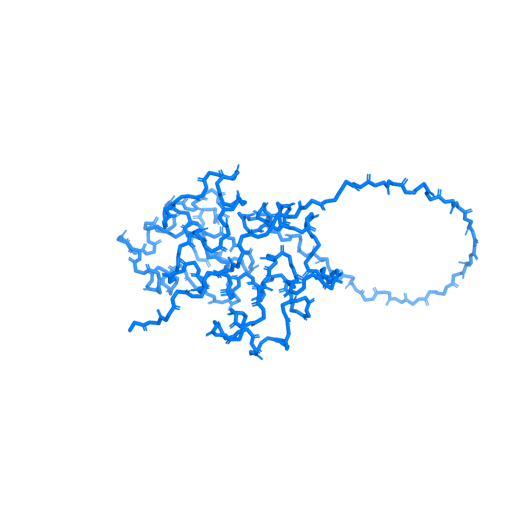 5.255 1.00 87.31 112 TRP A N 1
ATOM 829 C CA . TRP A 1 112 ? 4.045 7.048 3.829 1.00 87.31 112 TRP A CA 1
ATOM 830 C C . TRP A 1 112 ? 5.463 7.497 3.443 1.00 87.31 112 TRP A C 1
ATOM 832 O O . TRP A 1 112 ? 5.796 7.542 2.259 1.00 87.31 112 TRP A O 1
ATOM 842 N N . GLY A 1 113 ? 6.326 7.769 4.429 1.00 87.94 113 GLY A N 1
ATOM 843 C CA . GLY A 1 113 ? 7.738 8.088 4.217 1.00 87.94 113 GLY A CA 1
ATOM 844 C C . GLY A 1 113 ? 8.540 6.974 3.535 1.00 87.94 113 GLY A C 1
ATOM 845 O O . GLY A 1 113 ? 9.605 7.263 2.994 1.00 87.94 113 GLY A O 1
ATOM 846 N N . ALA A 1 114 ? 8.022 5.741 3.504 1.00 89.38 114 ALA A N 1
ATOM 847 C CA . ALA A 1 114 ? 8.597 4.641 2.732 1.00 89.38 114 ALA A CA 1
ATOM 848 C C . ALA A 1 114 ? 8.560 4.877 1.208 1.00 89.38 114 ALA A C 1
ATOM 850 O O . ALA A 1 114 ? 9.438 4.380 0.512 1.00 89.38 114 ALA A O 1
ATOM 851 N N . TRP A 1 115 ? 7.620 5.697 0.712 1.00 92.00 115 TRP A N 1
ATOM 852 C CA . TRP A 1 115 ? 7.508 6.113 -0.696 1.00 92.00 115 TRP A CA 1
ATOM 853 C C . TRP A 1 115 ? 7.616 7.638 -0.819 1.00 92.00 115 TRP A C 1
ATOM 855 O O . TRP A 1 115 ? 6.635 8.316 -1.131 1.00 92.00 115 TRP A O 1
ATOM 865 N N . PRO A 1 116 ? 8.776 8.247 -0.528 1.00 89.44 116 PRO A N 1
ATOM 866 C CA . PRO A 1 116 ? 8.874 9.657 -0.135 1.00 89.44 116 PRO A CA 1
ATOM 867 C C . PRO A 1 116 ? 8.538 10.671 -1.237 1.00 89.44 116 PRO A C 1
ATOM 869 O O . PRO A 1 116 ? 8.158 11.802 -0.930 1.00 89.44 116 PRO A O 1
ATOM 872 N N . VAL A 1 117 ? 8.705 10.306 -2.510 1.00 91.94 117 VAL A N 1
ATOM 873 C CA . VAL A 1 117 ? 8.402 11.185 -3.653 1.00 91.94 117 VAL A CA 1
ATOM 874 C C . VAL A 1 117 ? 6.944 11.023 -4.066 1.00 91.94 117 VAL A C 1
ATOM 876 O O . VAL A 1 117 ? 6.209 12.007 -4.182 1.00 91.94 117 VAL A O 1
ATOM 879 N N . CYS A 1 118 ? 6.516 9.779 -4.260 1.00 93.88 118 CYS A N 1
ATOM 880 C CA . CYS A 1 118 ? 5.187 9.478 -4.756 1.00 93.88 118 CYS A CA 1
ATOM 881 C C . CYS A 1 118 ? 4.083 9.729 -3.737 1.00 93.88 118 CYS A C 1
ATOM 883 O O . CYS A 1 118 ? 3.058 10.301 -4.102 1.00 93.88 118 CYS A O 1
ATOM 885 N N . SER A 1 119 ? 4.319 9.429 -2.459 1.00 90.56 119 SER A N 1
ATOM 886 C CA . SER A 1 119 ? 3.387 9.785 -1.386 1.00 90.56 119 SER A CA 1
ATOM 887 C C . SER A 1 119 ? 3.104 11.287 -1.354 1.00 90.56 119 SER A C 1
ATOM 889 O O . SER A 1 119 ? 1.947 11.696 -1.389 1.00 90.56 119 SER A O 1
ATOM 891 N N . LYS A 1 120 ? 4.144 12.128 -1.414 1.00 90.31 120 LYS A N 1
ATOM 892 C CA . LYS A 1 120 ? 4.000 13.591 -1.474 1.00 90.31 120 LYS A CA 1
ATOM 893 C C . LYS A 1 120 ? 3.236 14.048 -2.710 1.00 90.31 120 LYS A C 1
ATOM 895 O O . LYS A 1 120 ? 2.363 14.904 -2.593 1.00 90.31 120 LYS A O 1
ATOM 900 N N . ARG A 1 121 ? 3.537 13.478 -3.883 1.00 91.44 121 ARG A N 1
ATOM 901 C CA . ARG A 1 121 ? 2.832 13.792 -5.138 1.00 91.44 121 ARG A CA 1
ATOM 902 C C . ARG A 1 121 ? 1.337 13.465 -5.059 1.00 91.44 121 ARG A C 1
ATOM 904 O O . ARG A 1 121 ? 0.540 14.167 -5.672 1.00 91.44 121 ARG A O 1
ATOM 911 N N . LEU A 1 122 ? 0.977 12.436 -4.297 1.00 88.75 122 LEU A N 1
ATOM 912 C CA . LEU A 1 122 ? -0.399 11.991 -4.081 1.00 88.75 122 LEU A CA 1
ATOM 913 C C . LEU A 1 122 ? -1.066 12.615 -2.840 1.00 88.75 122 LEU A C 1
ATOM 915 O O . LEU A 1 122 ? -2.236 12.349 -2.590 1.00 88.75 122 LEU A O 1
ATOM 919 N N . GLY A 1 123 ? -0.359 13.448 -2.066 1.00 87.56 123 GLY A N 1
ATOM 920 C CA . GLY A 1 123 ? -0.891 14.050 -0.837 1.00 87.56 123 GLY A CA 1
ATOM 921 C C . GLY A 1 123 ? -1.019 13.081 0.347 1.00 87.56 123 GLY A C 1
ATOM 922 O O . GLY A 1 123 ? -1.834 13.305 1.235 1.00 87.56 123 GLY A O 1
ATOM 923 N N . LEU A 1 124 ? -0.226 12.009 0.369 1.00 85.62 124 LEU A N 1
ATOM 924 C CA . LEU A 1 124 ? -0.211 10.988 1.416 1.00 85.62 124 LEU A CA 1
ATOM 925 C C . LEU A 1 124 ? 0.860 11.346 2.461 1.00 85.62 124 LEU A C 1
ATOM 927 O O . LEU A 1 124 ? 2.051 11.175 2.210 1.00 85.62 124 LEU A O 1
ATOM 931 N N . SER A 1 125 ? 0.464 11.898 3.612 1.00 73.81 125 SER A N 1
ATOM 932 C CA . SER A 1 125 ? 1.418 12.443 4.601 1.00 73.81 125 SER A CA 1
ATOM 933 C C . SER A 1 125 ? 1.301 11.893 6.026 1.00 73.81 125 SER A C 1
ATOM 935 O O . SER A 1 125 ? 2.242 12.058 6.790 1.00 73.81 125 SER A O 1
ATOM 937 N N . ASP A 1 126 ? 0.219 11.187 6.367 1.00 67.44 126 ASP A N 1
ATOM 938 C CA . ASP A 1 126 ? -0.041 10.647 7.713 1.00 67.44 126 ASP A CA 1
ATOM 939 C C . ASP A 1 126 ? -0.642 9.224 7.648 1.00 67.44 126 ASP A C 1
ATOM 941 O O . ASP A 1 126 ? -1.115 8.793 6.595 1.00 67.44 126 ASP A O 1
ATOM 945 N N . HIS A 1 127 ? -0.774 8.534 8.793 1.00 59.75 127 HIS A N 1
ATOM 946 C CA . HIS A 1 127 ? -1.626 7.328 8.927 1.00 59.75 127 HIS A CA 1
ATOM 947 C C . HIS A 1 127 ? -3.118 7.605 8.643 1.00 59.75 127 HIS A C 1
ATOM 949 O O . HIS A 1 127 ? -3.935 6.695 8.593 1.00 59.75 127 HIS A O 1
ATOM 955 N N . THR A 1 128 ? -3.485 8.865 8.407 1.00 55.06 128 THR A N 1
ATOM 956 C CA . THR A 1 128 ? -4.829 9.316 8.021 1.00 55.06 128 THR A CA 1
ATOM 957 C C . THR A 1 128 ? -5.368 8.622 6.760 1.00 55.06 128 THR A C 1
ATOM 959 O O . THR A 1 128 ? -6.571 8.659 6.522 1.00 55.06 128 THR A O 1
ATOM 962 N N . HIS A 1 129 ? -4.492 7.983 5.977 1.00 60.94 129 HIS A N 1
ATOM 963 C CA . HIS A 1 129 ? -4.819 7.263 4.746 1.00 60.94 129 HIS A CA 1
ATOM 964 C C . HIS A 1 129 ? -4.370 5.798 4.780 1.00 60.94 129 HIS A C 1
ATOM 966 O O . HIS A 1 129 ? -4.079 5.242 3.724 1.00 60.94 129 HIS A O 1
ATOM 972 N N . LEU A 1 130 ? -4.255 5.163 5.954 1.00 71.44 130 LEU A N 1
ATOM 973 C CA . LEU A 1 130 ? -4.069 3.713 5.962 1.00 71.44 130 LEU A CA 1
ATOM 974 C C . LEU A 1 130 ? -5.265 3.096 5.223 1.00 71.44 130 LEU A C 1
ATOM 976 O O . LEU A 1 130 ? -6.420 3.420 5.501 1.00 71.44 130 LEU A O 1
ATOM 980 N N . VAL A 1 131 ? -4.982 2.262 4.230 1.00 76.12 131 VAL A N 1
ATOM 981 C CA . VAL A 1 131 ? -6.011 1.474 3.565 1.00 76.12 131 VAL A CA 1
ATOM 982 C C . VAL A 1 131 ? -5.769 0.001 3.837 1.00 76.12 131 VAL A C 1
ATOM 984 O O . VAL A 1 131 ? -4.628 -0.409 4.038 1.00 76.12 131 VAL A O 1
ATOM 987 N N . HIS A 1 132 ? -6.846 -0.768 3.844 1.00 82.44 132 HIS A N 1
ATOM 988 C CA . HIS A 1 132 ? -6.826 -2.211 3.971 1.00 82.44 132 HIS A CA 1
ATOM 989 C C . HIS A 1 132 ? -7.561 -2.824 2.782 1.00 82.44 132 HIS A C 1
ATOM 991 O O . HIS A 1 132 ? -8.708 -2.461 2.503 1.00 82.44 132 HIS A O 1
ATOM 997 N N . THR A 1 133 ? -6.909 -3.749 2.084 1.00 81.62 133 THR A N 1
ATOM 998 C CA . THR A 1 133 ? -7.560 -4.554 1.045 1.00 81.62 133 THR A CA 1
ATOM 999 C C . THR A 1 133 ? -8.171 -5.807 1.659 1.00 81.62 133 THR A C 1
ATOM 1001 O O . THR A 1 133 ? -7.444 -6.727 2.018 1.00 81.62 133 THR A O 1
ATOM 1004 N N . VAL A 1 134 ? -9.501 -5.865 1.687 1.00 84.25 134 VAL A N 1
ATOM 1005 C CA . VAL A 1 134 ? -10.282 -6.973 2.250 1.00 84.25 134 VAL A CA 1
ATOM 1006 C C . VAL A 1 134 ? -9.868 -8.308 1.627 1.00 84.25 134 VAL A C 1
ATOM 1008 O O . VAL A 1 134 ? -9.943 -8.498 0.409 1.00 84.25 134 VAL A O 1
ATOM 1011 N N . GLY A 1 135 ? -9.476 -9.259 2.460 1.00 77.38 135 GLY A N 1
ATOM 1012 C CA . GLY A 1 135 ? -9.240 -10.654 2.125 1.00 77.38 135 GLY A CA 1
ATOM 1013 C C . GLY A 1 135 ? -10.523 -11.483 2.027 1.00 77.38 135 GLY A C 1
ATOM 1014 O O . GLY A 1 135 ? -11.632 -11.052 2.339 1.00 77.38 135 GLY A O 1
ATOM 1015 N N . ILE A 1 136 ? -10.391 -12.724 1.555 1.00 78.69 136 ILE A N 1
ATOM 1016 C CA . ILE A 1 136 ? -11.5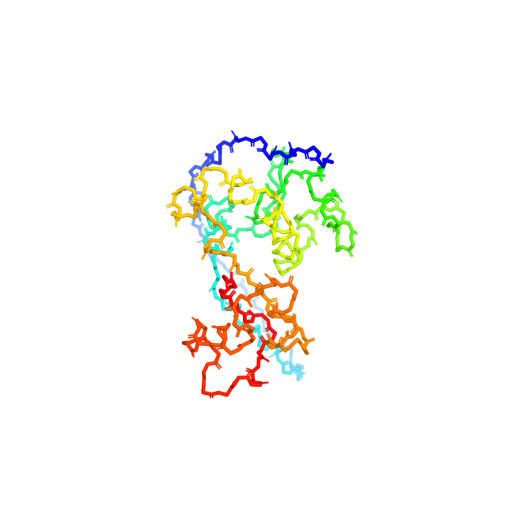35 -13.641 1.463 1.00 78.69 136 ILE A CA 1
ATOM 1017 C C . ILE A 1 136 ? -12.007 -13.996 2.876 1.00 78.69 136 ILE A C 1
ATOM 1019 O O . ILE A 1 136 ? -11.271 -14.626 3.630 1.00 78.69 136 ILE A O 1
ATOM 1023 N N . GLY A 1 137 ? -13.255 -13.645 3.193 1.00 82.81 137 GLY A N 1
ATOM 1024 C CA . GLY A 1 137 ? -13.896 -13.988 4.464 1.00 82.81 137 GLY A CA 1
ATOM 1025 C C . GLY A 1 137 ? -13.552 -13.064 5.635 1.00 82.81 137 GLY A C 1
ATOM 1026 O O . GLY A 1 137 ? -13.986 -13.355 6.745 1.00 82.81 137 GLY A O 1
ATOM 1027 N N . GLU A 1 138 ? -12.814 -11.974 5.409 1.00 88.38 138 GLU A N 1
ATOM 1028 C CA . GLU A 1 138 ? -12.612 -10.949 6.438 1.00 88.38 138 GLU A CA 1
ATOM 1029 C C . GLU A 1 138 ? -13.909 -10.206 6.759 1.00 88.38 138 GLU A C 1
ATOM 1031 O O . GLU A 1 138 ? -14.753 -9.975 5.888 1.00 88.38 138 GLU A O 1
ATOM 1036 N N . THR A 1 139 ? -14.041 -9.797 8.021 1.00 94.06 139 THR A N 1
ATOM 1037 C CA . THR A 1 139 ? -15.144 -8.958 8.491 1.00 94.06 139 THR A CA 1
ATOM 1038 C C . THR A 1 139 ? -14.646 -7.559 8.845 1.00 94.06 139 THR A C 1
ATOM 1040 O O . THR A 1 139 ? -13.489 -7.369 9.216 1.00 94.06 139 THR A O 1
ATOM 1043 N N . LEU A 1 140 ? -15.537 -6.559 8.820 1.00 92.81 140 LEU A N 1
ATOM 1044 C CA . LEU A 1 140 ? -15.201 -5.214 9.313 1.00 92.81 140 LEU A CA 1
ATOM 1045 C C . LEU A 1 140 ? -14.771 -5.227 10.788 1.00 92.81 140 LEU A C 1
ATOM 1047 O O . LEU A 1 140 ? -14.047 -4.330 11.213 1.00 92.81 140 LEU A O 1
ATOM 1051 N N . SER A 1 141 ? -15.226 -6.219 11.562 1.00 93.50 141 SER A N 1
ATOM 1052 C CA . SER A 1 141 ? -14.860 -6.396 12.971 1.00 93.50 141 SER A CA 1
ATOM 1053 C C . SER A 1 141 ? -13.408 -6.811 13.137 1.00 93.50 141 SER A C 1
ATOM 1055 O O . SER A 1 141 ? -12.703 -6.178 13.920 1.00 93.50 141 SER A O 1
ATOM 1057 N N . ASP A 1 142 ? -12.963 -7.813 12.378 1.00 89.75 142 ASP A N 1
ATOM 1058 C CA . ASP A 1 142 ? -11.576 -8.286 12.419 1.00 89.75 142 ASP A CA 1
ATOM 1059 C C . ASP A 1 142 ? -10.629 -7.174 11.960 1.00 89.75 142 ASP A C 1
ATOM 1061 O O . ASP A 1 142 ? -9.697 -6.809 12.672 1.00 89.75 142 ASP A O 1
ATOM 1065 N N . ILE A 1 143 ? -10.966 -6.521 10.843 1.00 87.69 143 ILE A N 1
ATOM 1066 C CA . ILE A 1 143 ? -10.180 -5.413 10.294 1.00 87.69 143 ILE A CA 1
ATOM 1067 C C . ILE A 1 143 ? -10.104 -4.260 11.305 1.00 87.69 143 ILE A C 1
ATOM 1069 O O . ILE A 1 143 ? -9.029 -3.759 11.620 1.00 87.69 143 ILE A O 1
ATOM 1073 N N . ALA A 1 144 ? -11.230 -3.821 11.872 1.00 90.81 144 ALA A N 1
ATOM 1074 C CA . ALA A 1 144 ? -11.205 -2.726 12.839 1.00 90.81 144 ALA A CA 1
ATOM 1075 C C . ALA A 1 144 ? -10.392 -3.057 14.102 1.00 90.81 144 ALA A C 1
ATOM 1077 O O . ALA A 1 144 ? -9.781 -2.149 14.671 1.00 90.81 144 ALA A O 1
ATOM 1078 N N . ALA A 1 145 ? -10.375 -4.322 14.534 1.00 86.88 145 ALA A N 1
ATOM 1079 C CA . ALA A 1 145 ? -9.562 -4.778 15.656 1.00 86.88 145 ALA A CA 1
ATOM 1080 C C . ALA A 1 145 ? -8.064 -4.760 15.316 1.00 86.88 145 ALA A C 1
ATOM 1082 O O . ALA A 1 145 ? -7.279 -4.221 16.098 1.00 86.88 145 ALA A O 1
ATOM 1083 N N . ASP A 1 146 ? -7.685 -5.262 14.139 1.00 83.12 146 ASP A N 1
ATOM 1084 C CA . ASP A 1 146 ? -6.293 -5.332 13.683 1.00 83.12 146 ASP A CA 1
ATOM 1085 C C . ASP A 1 146 ? -5.656 -3.945 13.530 1.00 83.12 146 ASP A C 1
ATOM 1087 O O . ASP A 1 146 ? -4.503 -3.737 13.915 1.00 83.12 146 ASP A O 1
ATOM 1091 N N . TYR A 1 147 ? -6.419 -2.970 13.027 1.00 82.00 147 TYR A N 1
ATOM 1092 C CA . TYR A 1 147 ? -5.953 -1.588 12.872 1.00 82.00 147 TYR A CA 1
ATOM 1093 C C . TYR A 1 147 ? -6.220 -0.704 14.100 1.00 82.00 147 TYR A C 1
ATOM 1095 O O . TYR A 1 147 ? -5.850 0.470 14.097 1.00 82.00 147 TYR A O 1
ATOM 1103 N N . GLY A 1 148 ? -6.859 -1.230 15.152 1.00 82.50 148 GLY A N 1
ATOM 1104 C CA . GLY A 1 148 ? -7.174 -0.466 16.363 1.00 82.50 148 GLY A CA 1
ATOM 1105 C C . GLY A 1 148 ? -8.074 0.750 16.108 1.00 82.50 148 GLY A C 1
ATOM 1106 O O . GLY A 1 148 ? -7.895 1.792 16.741 1.00 82.50 148 GLY A O 1
ATOM 1107 N N . VAL A 1 149 ? -9.027 0.634 15.175 1.00 86.44 149 VAL A N 1
ATOM 1108 C CA . VAL A 1 149 ? -9.911 1.733 14.756 1.00 86.44 149 VAL A CA 1
ATOM 1109 C C . VAL A 1 149 ? -10.713 2.247 15.952 1.00 86.44 149 VAL A C 1
ATOM 1111 O O . VAL A 1 149 ? -11.500 1.521 16.568 1.00 86.44 149 VAL A O 1
ATOM 1114 N N . SER A 1 150 ? -10.551 3.532 16.272 1.00 84.88 150 SER A N 1
ATOM 1115 C CA . SER A 1 150 ? -11.292 4.165 17.365 1.00 84.88 150 SER A CA 1
ATOM 1116 C C . SER A 1 150 ? -12.784 4.225 17.027 1.00 84.88 150 SER A C 1
ATOM 1118 O O . SER A 1 150 ? -13.184 4.832 16.035 1.00 84.88 150 SER A O 1
ATOM 1120 N N . GLY A 1 151 ? -13.621 3.579 17.843 1.00 89.94 151 GLY A N 1
ATOM 1121 C CA . GLY A 1 151 ? -15.047 3.384 17.548 1.00 89.94 151 GLY A CA 1
ATOM 1122 C C . GLY A 1 151 ? -15.369 2.095 16.778 1.00 89.94 151 GLY A C 1
ATOM 1123 O O . GLY A 1 151 ? -16.526 1.889 16.415 1.00 89.94 151 GLY A O 1
ATOM 1124 N N . GLY A 1 152 ? -14.377 1.225 16.563 1.00 94.12 152 GLY A N 1
ATOM 1125 C CA . GLY A 1 152 ? -14.557 -0.130 16.050 1.00 94.12 152 GLY A CA 1
ATOM 1126 C C . GLY A 1 152 ? -15.049 -0.198 14.605 1.00 94.12 152 GLY A C 1
ATOM 1127 O O . GLY A 1 152 ? -14.909 0.735 13.809 1.00 94.12 152 GLY A O 1
ATOM 1128 N N . TRP A 1 153 ? -15.649 -1.336 14.260 1.00 94.38 153 TRP A N 1
ATOM 1129 C CA . TRP A 1 153 ? -16.108 -1.624 12.902 1.00 94.38 153 TRP A CA 1
ATOM 1130 C C . TRP A 1 153 ? -17.221 -0.695 12.431 1.00 94.38 153 TRP A C 1
ATOM 1132 O O . TRP A 1 153 ? -17.347 -0.452 11.237 1.00 94.38 153 TRP A O 1
ATOM 1142 N N . GLN A 1 154 ? -18.009 -0.134 13.350 1.00 96.12 154 GLN A N 1
ATOM 1143 C CA . GLN A 1 154 ? -19.061 0.822 13.021 1.00 96.12 154 GLN A CA 1
ATOM 1144 C C . GLN A 1 154 ? -18.454 2.104 12.463 1.00 96.12 154 GLN A C 1
ATOM 1146 O O . GLN A 1 154 ? -18.925 2.626 11.450 1.00 96.12 154 GLN A O 1
ATOM 1151 N N . ARG A 1 155 ? -17.377 2.589 13.096 1.00 93.62 155 ARG A N 1
ATOM 1152 C CA . ARG A 1 155 ? -16.646 3.749 12.595 1.00 93.62 155 ARG A CA 1
ATOM 1153 C C . ARG A 1 155 ? -15.987 3.440 11.255 1.00 93.62 155 ARG A C 1
ATOM 1155 O O . ARG A 1 155 ? -16.057 4.259 10.339 1.00 93.62 155 ARG A O 1
ATOM 1162 N N . LEU A 1 156 ? -15.405 2.248 11.128 1.00 91.62 156 LEU A N 1
ATOM 1163 C CA . LEU A 1 156 ? -14.818 1.788 9.875 1.00 91.62 156 LEU A CA 1
ATOM 1164 C C . LEU A 1 156 ? -15.858 1.715 8.744 1.00 91.62 156 LEU A C 1
ATOM 1166 O O . LEU A 1 156 ? -15.604 2.189 7.639 1.00 91.62 156 LEU A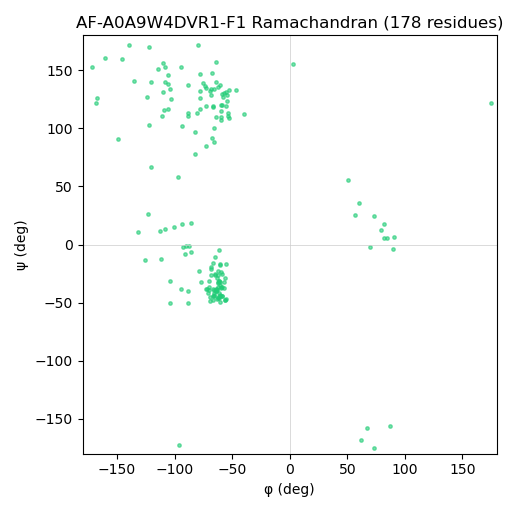 O 1
ATOM 1170 N N . PHE A 1 157 ? -17.048 1.182 9.020 1.00 93.50 157 PHE A N 1
ATOM 1171 C CA . PHE A 1 157 ? -18.152 1.130 8.067 1.00 93.50 157 PHE A CA 1
ATOM 1172 C C . PHE A 1 157 ? -18.604 2.528 7.654 1.00 93.50 157 PHE A C 1
ATOM 1174 O O . PHE A 1 157 ? -18.777 2.792 6.470 1.00 93.50 157 PHE A O 1
ATOM 1181 N N . GLU A 1 158 ? -18.776 3.440 8.611 1.00 92.06 158 GLU A N 1
ATOM 1182 C CA . GLU A 1 158 ? -19.214 4.808 8.334 1.00 92.06 158 GLU A CA 1
ATOM 1183 C C . GLU A 1 158 ? -18.252 5.533 7.384 1.00 92.06 158 GLU A C 1
ATOM 1185 O O . GLU A 1 158 ? -18.696 6.155 6.418 1.00 92.06 158 GLU A O 1
ATOM 1190 N N . LEU A 1 159 ? -16.943 5.390 7.616 1.00 88.38 159 LEU A N 1
ATOM 1191 C CA . LEU A 1 159 ? -15.896 5.938 6.750 1.00 88.38 159 LEU A CA 1
ATOM 1192 C C . LEU A 1 159 ? -15.942 5.360 5.329 1.00 88.38 159 LEU A C 1
ATOM 1194 O O . LEU A 1 159 ? -15.614 6.057 4.372 1.00 88.38 159 LEU A O 1
ATOM 1198 N N . ASN A 1 160 ? -16.373 4.106 5.187 1.00 89.94 160 ASN A N 1
ATOM 1199 C CA . ASN A 1 160 ? -16.316 3.353 3.935 1.00 89.94 160 ASN A CA 1
ATOM 1200 C C . ASN A 1 160 ? -17.686 3.044 3.332 1.00 89.94 160 ASN A C 1
ATOM 1202 O O . ASN A 1 160 ? -17.777 2.269 2.380 1.00 89.94 160 ASN A O 1
ATOM 1206 N N . ARG A 1 161 ? -18.764 3.665 3.823 1.00 90.31 161 ARG A N 1
ATOM 1207 C CA . ARG A 1 161 ? -20.132 3.362 3.374 1.00 90.31 161 ARG A CA 1
ATOM 1208 C C . ARG A 1 161 ? -20.291 3.541 1.860 1.00 90.31 161 ARG A C 1
ATOM 1210 O O . ARG A 1 161 ? -21.047 2.812 1.229 1.00 90.31 161 ARG A O 1
ATOM 1217 N N . ALA A 1 162 ? -19.550 4.483 1.272 1.00 84.50 162 ALA A N 1
ATOM 1218 C CA . ALA A 1 162 ? -19.549 4.725 -0.168 1.00 84.50 162 ALA A CA 1
ATOM 1219 C C . ALA A 1 162 ? -19.069 3.516 -0.994 1.00 84.50 162 ALA A C 1
ATOM 1221 O O . ALA A 1 162 ? -19.550 3.331 -2.109 1.00 84.50 162 ALA A O 1
ATOM 1222 N N . VAL A 1 163 ? -18.155 2.700 -0.455 1.00 83.50 163 VAL A N 1
ATOM 1223 C CA . VAL A 1 163 ? -17.587 1.529 -1.145 1.00 83.50 163 VAL A CA 1
ATOM 1224 C C . VAL A 1 163 ? -18.167 0.200 -0.648 1.00 83.50 163 VAL A C 1
ATOM 1226 O O . VAL A 1 163 ? -18.316 -0.720 -1.444 1.00 83.50 163 VAL A O 1
ATOM 1229 N N . VAL A 1 164 ? -18.554 0.099 0.630 1.00 88.06 164 VAL A N 1
ATOM 1230 C CA . VAL A 1 164 ? -19.183 -1.108 1.211 1.00 88.06 164 VAL A CA 1
ATOM 1231 C C . VAL A 1 164 ? -20.663 -1.222 0.815 1.00 88.06 164 VAL A C 1
ATOM 1233 O O . VAL A 1 164 ? -21.182 -2.316 0.614 1.00 88.06 164 VAL A O 1
ATOM 1236 N N . GLY A 1 165 ? -21.356 -0.092 0.644 1.00 87.38 165 GLY A N 1
ATOM 1237 C CA . GLY A 1 165 ? -22.787 -0.058 0.354 1.00 87.38 165 GLY A CA 1
ATOM 1238 C C . GLY A 1 165 ? -23.653 -0.084 1.616 1.00 87.38 165 GLY A C 1
ATOM 1239 O O . GLY A 1 165 ? -23.244 0.364 2.685 1.00 87.38 165 GLY A O 1
ATOM 1240 N N . ALA A 1 166 ? -24.901 -0.539 1.473 1.00 88.44 166 ALA A N 1
ATOM 1241 C CA . ALA A 1 166 ? -25.892 -0.496 2.553 1.00 88.44 166 ALA A CA 1
ATOM 1242 C C . ALA A 1 166 ? -25.717 -1.605 3.604 1.00 88.44 166 ALA A C 1
ATOM 1244 O O . ALA A 1 166 ? -26.199 -1.444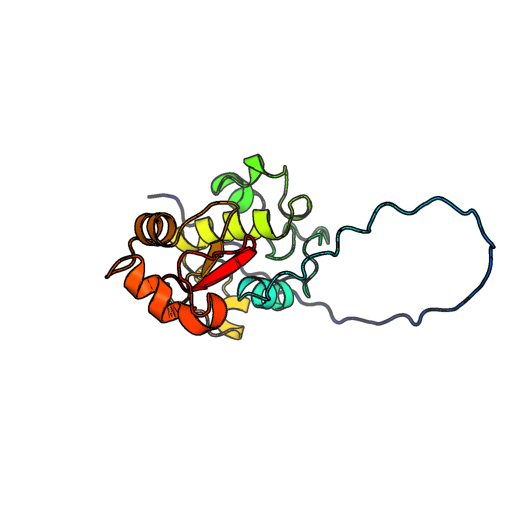 4.723 1.00 88.44 166 ALA A O 1
ATOM 1245 N N . ASP A 1 167 ? -25.056 -2.706 3.242 1.00 88.31 167 ASP A N 1
ATOM 1246 C CA . ASP A 1 167 ? -24.905 -3.896 4.078 1.00 88.31 167 ASP A CA 1
ATOM 1247 C C . ASP A 1 167 ? -23.439 -4.048 4.539 1.00 88.31 167 ASP A C 1
ATOM 1249 O O . ASP A 1 167 ? -22.576 -4.319 3.699 1.00 88.31 167 ASP A O 1
ATOM 1253 N N . PRO A 1 168 ? -23.134 -3.855 5.837 1.00 88.56 168 PRO A N 1
ATOM 1254 C CA . PRO A 1 168 ? -21.775 -3.944 6.373 1.00 88.56 168 PRO A CA 1
ATOM 1255 C C . PRO A 1 168 ? -21.196 -5.366 6.367 1.00 88.56 168 PRO A C 1
ATOM 1257 O O . PRO A 1 168 ? -19.975 -5.508 6.410 1.00 88.56 168 PRO A O 1
ATOM 1260 N N . ASP A 1 169 ? -22.037 -6.402 6.279 1.00 88.94 169 ASP A N 1
ATOM 1261 C CA . ASP A 1 169 ? -21.593 -7.802 6.270 1.00 88.94 169 ASP A CA 1
ATOM 1262 C C . ASP A 1 169 ? -21.219 -8.282 4.859 1.00 88.94 169 ASP A C 1
ATOM 1264 O O . ASP A 1 169 ? -20.692 -9.381 4.668 1.00 88.94 169 ASP A O 1
ATOM 1268 N N . ARG A 1 170 ? -21.455 -7.449 3.839 1.00 84.69 170 ARG A N 1
ATOM 1269 C CA . ARG A 1 170 ? -21.219 -7.786 2.435 1.00 84.69 170 ARG A CA 1
ATOM 1270 C C . ARG A 1 170 ? -19.878 -7.258 1.931 1.00 84.69 170 ARG A C 1
ATOM 1272 O O . ARG A 1 170 ? -19.809 -6.523 0.945 1.00 84.69 170 ARG A O 1
ATOM 1279 N N . LEU A 1 171 ? -18.800 -7.668 2.591 1.00 85.62 171 LEU A N 1
ATOM 1280 C CA . LEU A 1 171 ? -17.445 -7.381 2.135 1.00 85.62 171 LEU A CA 1
ATOM 1281 C C . LEU A 1 171 ? -17.035 -8.305 0.980 1.00 85.62 171 LEU A C 1
ATOM 1283 O O . LEU A 1 171 ? -17.211 -9.522 1.028 1.00 85.62 171 LEU A O 1
ATOM 1287 N N . VAL A 1 172 ? -16.480 -7.717 -0.080 1.00 81.81 172 VAL A N 1
ATOM 1288 C CA . VAL A 1 172 ? -15.957 -8.452 -1.240 1.00 81.81 172 VAL A CA 1
ATOM 1289 C C . VAL A 1 172 ? -14.438 -8.475 -1.154 1.00 81.81 172 VAL A C 1
ATOM 1291 O O . VAL A 1 172 ? -13.820 -7.436 -0.931 1.00 81.81 172 VAL A O 1
ATOM 1294 N N . ALA A 1 173 ? -13.828 -9.641 -1.371 1.00 76.88 173 ALA A N 1
ATOM 1295 C CA . ALA A 1 173 ? -12.376 -9.746 -1.439 1.00 76.88 173 ALA A CA 1
ATOM 1296 C C . ALA A 1 173 ? -11.815 -8.808 -2.525 1.00 76.88 173 ALA A C 1
ATOM 1298 O O . ALA A 1 173 ? -12.294 -8.797 -3.660 1.00 76.88 173 ALA A O 1
ATOM 1299 N N . GLY A 1 174 ? -10.801 -8.022 -2.174 1.00 66.75 174 GLY A N 1
ATOM 1300 C CA . GLY A 1 174 ? -10.237 -6.971 -3.015 1.00 66.75 174 GLY A CA 1
ATOM 1301 C C . GLY A 1 174 ? -10.885 -5.594 -2.843 1.00 66.75 174 GLY A C 1
ATOM 1302 O O . GLY A 1 174 ? -10.401 -4.642 -3.453 1.00 66.75 174 GLY A O 1
ATOM 1303 N N . LEU A 1 175 ? -11.943 -5.459 -2.033 1.00 80.94 175 LEU A N 1
ATOM 1304 C CA . LEU A 1 175 ? -12.488 -4.156 -1.648 1.00 80.94 175 LEU A CA 1
ATOM 1305 C C . LEU A 1 175 ? -11.463 -3.411 -0.790 1.00 80.94 175 LEU A C 1
ATOM 1307 O O . LEU A 1 175 ? -10.900 -3.986 0.135 1.00 80.94 175 LEU A O 1
ATOM 1311 N N . VAL A 1 176 ? -11.236 -2.132 -1.074 1.00 79.88 176 VAL A N 1
ATOM 1312 C CA . VAL A 1 176 ? -10.282 -1.319 -0.315 1.00 79.88 176 VAL A CA 1
ATOM 1313 C C . VAL A 1 176 ? -11.024 -0.404 0.645 1.00 79.88 176 VAL A C 1
ATOM 1315 O O . VAL A 1 176 ? -11.890 0.368 0.236 1.00 79.88 176 VAL A O 1
ATOM 1318 N N . LEU A 1 177 ? -10.668 -0.495 1.922 1.00 84.06 177 LEU A N 1
ATOM 1319 C CA . LEU A 1 177 ? -11.228 0.300 3.006 1.00 84.06 177 LEU A CA 1
ATOM 1320 C C . LEU A 1 177 ? -10.201 1.314 3.488 1.00 84.06 177 LEU A C 1
ATOM 1322 O O . LEU A 1 177 ? -9.038 0.980 3.648 1.00 84.06 177 LEU A O 1
ATOM 1326 N N . THR A 1 178 ? -10.634 2.530 3.788 1.00 84.75 178 THR A N 1
ATOM 1327 C CA . THR A 1 178 ? -9.871 3.494 4.585 1.00 84.75 178 THR A CA 1
ATOM 1328 C C . THR A 1 178 ? -9.993 3.118 6.056 1.00 84.75 178 THR A C 1
ATOM 1330 O O . THR A 1 178 ? -11.091 3.156 6.610 1.00 84.75 178 THR A O 1
ATOM 1333 N N . VAL A 1 179 ? -8.881 2.774 6.692 1.00 81.44 179 VAL A N 1
ATOM 1334 C CA . VAL A 1 179 ? -8.783 2.452 8.119 1.00 81.44 179 VAL A CA 1
ATOM 1335 C C . VAL A 1 179 ? -8.101 3.638 8.815 1.00 81.44 179 VAL A C 1
ATOM 1337 O O . VAL A 1 179 ? -6.984 4.000 8.472 1.00 81.44 179 VAL A O 1
ATOM 1340 N N . LYS A 1 180 ? -8.794 4.328 9.729 1.00 74.94 180 LYS A N 1
ATOM 1341 C CA . LYS A 1 180 ? -8.283 5.508 10.453 1.00 74.94 180 LYS A CA 1
ATOM 1342 C C . LYS A 1 180 ? -8.616 5.421 11.933 1.00 74.94 180 LYS A C 1
ATOM 1344 O O . LYS A 1 180 ? -9.755 5.004 12.235 1.00 74.94 180 LYS A O 1
#

Nearest PDB structures (foldseek):
  4emn-assembly1_A  TM=9.754E-01  e=6.024E-09  Mycobacterium tuberculosis
  3eo5-assembly1_A  TM=9.717E-01  e=1.426E-08  Mycobacterium tuberculosis
  5e27-assembly2_B  TM=9.790E-01  e=1.194E-07  Mycobacterium tuberculosis
  1xsf-assembly1_A  TM=9.230E-01  e=2.977E-06  Mycobacterium tuberculosis
  4ow1-assembly2_B  TM=9.881E-01  e=3.519E-05  Mycobacterium tuberculosis

InterPro domains:
  IPR010618 Resuscitation-promoting factor, core lysozyme-like domain [PF06737] (45-118)
  IPR010618 Resuscitation-promoting factor, core lysozyme-like domain [cd13925] (46-118)
  IPR018392 LysM domain [PF01476] (132-179)
  IPR018392 LysM domain [PS51782] (130-179)
  IPR018392 LysM domain [SM00257] (131-180)
  IPR018392 LysM domain [cd00118] (131-179)
  IPR023346 Lysozyme-like domain superfamily [SSF53955] (45-124)
  IPR036779 LysM domain superfamily [G3DSA:3.10.350.10] (126-180)

Sequence (180 aa):
MLPLVTQPAEAAQSTPTRPAAAHAALGSPGEYPAGAAARAVERVRSVWDDLAMCESSGDWHINTGNTFYGGLQFWQPTWELFGGLKYAARADLATPAQQIAVAEAVLQVQGWGAWPVCSKRLGLSDHTHLVHTVGIGETLSDIAADYGVSGGWQRLFELNRAVVGADPDRLVAGLVLTVK